Protein AF-A0A842VGU1-F1 (afdb_monomer)

Secondary structure (DSSP, 8-state):
-HHHHHHHHHHHHHHGGG---HHHHHHHHHHHHHHHHHHHHHHHHHHHTTTS---HHHHHHHHHHHHHHHHHHHHHHHHHHHHHHHHHHHHHHHHHHHHHHHHSHHHHHHHHGGGHHHHHHHHHHHHHHHHHHHHHHHHS-TTGGGSHHHHHHHHHHHHHHHHHHHHHHHHHHHHHHHHHHHHHHIIIIIIHHHHHHHHHHHHHHHH-GGGTTTTT-HHHHHHHHHHHHHHHHHHHHHHHHHHH-

Structure (mmCIF, N/CA/C/O backbone):
data_AF-A0A842VGU1-F1
#
_entry.id   AF-A0A842VGU1-F1
#
loop_
_atom_site.group_PDB
_atom_site.id
_atom_site.type_symbol
_atom_site.label_atom_id
_atom_site.label_alt_id
_atom_site.label_comp_id
_atom_site.label_asym_id
_atom_site.label_entity_id
_atom_site.label_seq_id
_atom_site.pdbx_PDB_ins_code
_atom_site.Cartn_x
_atom_site.Cartn_y
_atom_site.Cartn_z
_atom_site.occupancy
_atom_site.B_iso_or_equiv
_atom_site.auth_seq_id
_atom_site.auth_comp_id
_atom_site.auth_asym_id
_atom_site.auth_atom_id
_atom_site.pdbx_PDB_model_num
ATOM 1 N N . MET A 1 1 ? 6.002 -10.879 1.753 1.00 54.97 1 MET A N 1
ATOM 2 C CA . MET A 1 1 ? 6.332 -11.477 0.436 1.00 54.97 1 MET A CA 1
ATOM 3 C C . MET A 1 1 ? 6.702 -10.444 -0.631 1.00 54.97 1 MET A C 1
ATOM 5 O O . MET A 1 1 ? 7.679 -10.679 -1.325 1.00 54.97 1 MET A O 1
ATOM 9 N N . SER A 1 2 ? 6.020 -9.296 -0.743 1.00 66.94 2 SER A N 1
ATOM 10 C CA . SER A 1 2 ? 6.266 -8.276 -1.790 1.00 66.94 2 SER A CA 1
ATOM 11 C C . SER A 1 2 ? 7.721 -7.782 -1.885 1.00 66.94 2 SER A C 1
ATOM 13 O O . SER A 1 2 ? 8.245 -7.611 -2.980 1.00 66.94 2 SER A O 1
ATOM 15 N N . TRP A 1 3 ? 8.402 -7.639 -0.742 1.00 69.31 3 TRP A N 1
ATOM 16 C CA . TRP A 1 3 ? 9.814 -7.243 -0.667 1.00 69.31 3 TRP A CA 1
ATOM 17 C C . TRP A 1 3 ? 10.761 -8.194 -1.404 1.00 69.31 3 TRP A C 1
ATOM 19 O O . TRP A 1 3 ? 11.710 -7.740 -2.034 1.00 69.31 3 TRP A O 1
ATOM 29 N N . ALA A 1 4 ? 10.487 -9.501 -1.378 1.00 76.50 4 ALA A N 1
ATOM 30 C CA . ALA A 1 4 ? 11.344 -10.487 -2.029 1.00 76.50 4 ALA A CA 1
ATOM 31 C C . ALA A 1 4 ? 11.356 -10.310 -3.556 1.00 76.50 4 ALA A C 1
ATOM 33 O O . ALA A 1 4 ? 12.408 -10.434 -4.172 1.00 76.50 4 ALA A O 1
ATOM 34 N N . LEU A 1 5 ? 10.213 -9.950 -4.157 1.00 80.25 5 LEU A N 1
ATOM 35 C CA . LEU A 1 5 ? 10.109 -9.701 -5.598 1.00 80.25 5 LEU A CA 1
ATOM 36 C C . LEU A 1 5 ? 10.886 -8.450 -6.019 1.00 80.25 5 LEU A C 1
ATOM 38 O O . LEU A 1 5 ? 11.570 -8.468 -7.038 1.00 80.25 5 LEU A O 1
ATOM 42 N N . TRP A 1 6 ? 10.828 -7.383 -5.220 1.00 74.12 6 TRP A N 1
ATOM 43 C CA . TRP A 1 6 ? 11.614 -6.173 -5.467 1.00 74.12 6 TRP A CA 1
ATOM 44 C C . TRP A 1 6 ? 13.111 -6.394 -5.294 1.00 74.12 6 TRP A C 1
ATOM 46 O O . TRP A 1 6 ? 13.887 -5.943 -6.134 1.00 74.12 6 TRP A O 1
ATOM 56 N N . ILE A 1 7 ? 13.523 -7.118 -4.252 1.00 76.19 7 ILE A N 1
ATOM 57 C CA . ILE A 1 7 ? 14.929 -7.481 -4.052 1.00 76.19 7 ILE A CA 1
ATOM 58 C C . ILE A 1 7 ? 15.413 -8.303 -5.249 1.00 76.19 7 ILE A C 1
ATOM 60 O O . ILE A 1 7 ? 16.426 -7.963 -5.851 1.00 76.19 7 ILE A O 1
ATOM 64 N N . LEU A 1 8 ? 14.652 -9.319 -5.661 1.00 77.12 8 LEU A N 1
ATOM 65 C CA . LEU A 1 8 ? 15.005 -10.165 -6.799 1.00 77.12 8 LEU A CA 1
ATOM 66 C C . LEU A 1 8 ? 15.114 -9.356 -8.102 1.00 77.12 8 LEU A C 1
ATOM 68 O O . LEU A 1 8 ? 16.107 -9.478 -8.816 1.00 77.12 8 LEU A O 1
ATOM 72 N N . ALA A 1 9 ? 14.158 -8.462 -8.369 1.00 80.25 9 ALA A N 1
ATOM 73 C CA . ALA A 1 9 ? 14.220 -7.550 -9.509 1.00 80.25 9 ALA A CA 1
ATOM 74 C C . ALA A 1 9 ? 15.432 -6.605 -9.469 1.00 80.25 9 ALA A C 1
ATOM 76 O O . ALA A 1 9 ? 16.017 -6.317 -10.510 1.00 80.25 9 ALA A O 1
ATOM 77 N N . SER A 1 10 ? 15.823 -6.139 -8.282 1.00 73.06 10 SER A N 1
ATOM 78 C CA . SER A 1 10 ? 16.933 -5.192 -8.102 1.00 73.06 10 SER A CA 1
ATOM 79 C C . SER A 1 10 ? 18.303 -5.862 -8.195 1.00 73.06 10 SER A C 1
ATOM 81 O O . SER A 1 10 ? 19.285 -5.214 -8.548 1.00 73.06 10 SER A O 1
ATOM 83 N N . LEU A 1 11 ? 18.379 -7.163 -7.909 1.00 78.00 11 LEU A N 1
ATOM 84 C CA . LEU A 1 11 ? 19.603 -7.948 -8.049 1.00 78.00 11 LEU A CA 1
ATOM 85 C C . LEU A 1 11 ? 19.883 -8.326 -9.509 1.00 78.00 11 LEU A C 1
ATOM 87 O O . LEU A 1 11 ? 21.042 -8.435 -9.898 1.00 78.00 11 LEU A O 1
ATOM 91 N N . ILE A 1 12 ? 18.848 -8.483 -10.339 1.00 80.06 12 ILE A N 1
ATOM 92 C CA . ILE A 1 12 ? 18.982 -8.866 -11.754 1.00 80.06 12 ILE A CA 1
ATOM 93 C C . ILE A 1 12 ? 19.964 -7.971 -12.541 1.00 80.06 12 ILE A C 1
ATOM 95 O O . ILE A 1 12 ? 20.829 -8.521 -13.228 1.00 80.06 12 ILE A O 1
ATOM 99 N N . PRO A 1 13 ? 19.912 -6.627 -12.448 1.00 71.94 13 PRO A N 1
ATOM 100 C CA . PRO A 1 13 ? 20.896 -5.752 -13.081 1.00 71.94 13 PRO A CA 1
ATOM 101 C C . PRO A 1 13 ? 22.355 -6.047 -12.706 1.00 71.94 13 PRO A C 1
ATOM 103 O O . PRO A 1 13 ? 23.223 -5.871 -13.556 1.00 71.94 13 PRO A O 1
ATOM 106 N N . LEU A 1 14 ? 22.633 -6.532 -11.488 1.00 75.25 14 LEU A N 1
ATOM 107 C CA . LEU A 1 14 ? 23.993 -6.859 -11.032 1.00 75.25 14 LEU A CA 1
ATOM 108 C C . LEU A 1 14 ? 24.566 -8.089 -11.742 1.00 75.25 14 LEU A C 1
ATOM 110 O O . LEU A 1 14 ? 25.775 -8.182 -11.936 1.00 75.25 14 LEU A O 1
ATOM 114 N N . PHE A 1 15 ? 23.702 -9.016 -12.159 1.00 76.69 15 PHE A N 1
ATOM 115 C CA . PHE A 1 15 ? 24.099 -10.231 -12.869 1.00 76.69 15 PHE A CA 1
ATOM 116 C C . PHE A 1 15 ? 24.179 -10.042 -14.389 1.00 76.69 15 PHE A C 1
ATOM 118 O O . PHE A 1 15 ? 24.803 -10.859 -15.063 1.00 76.69 15 PHE A O 1
ATOM 125 N N . LYS A 1 16 ? 23.601 -8.964 -14.948 1.00 74.62 16 LYS A N 1
ATOM 126 C CA . LYS A 1 16 ? 23.625 -8.701 -16.400 1.00 74.62 16 LYS A CA 1
ATOM 127 C C . LYS A 1 16 ? 25.039 -8.715 -17.006 1.00 74.62 16 LYS A C 1
ATOM 129 O O . LYS A 1 16 ? 25.210 -9.374 -18.023 1.00 74.62 16 LYS A O 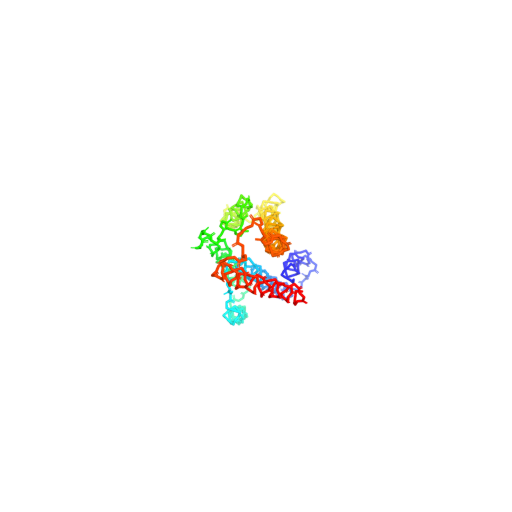1
ATOM 134 N N . PRO A 1 17 ? 26.069 -8.081 -16.415 1.00 77.19 17 PRO A N 1
ATOM 135 C CA . PRO A 1 17 ? 27.413 -8.083 -17.001 1.00 77.19 17 PRO A CA 1
ATOM 136 C C . PRO A 1 17 ? 28.075 -9.469 -17.061 1.00 77.19 17 PRO A C 1
ATOM 138 O O . PRO A 1 17 ? 29.037 -9.651 -17.799 1.00 77.19 17 PRO A O 1
ATOM 141 N N . MET A 1 18 ? 27.585 -10.439 -16.282 1.00 81.69 18 MET A N 1
ATOM 142 C CA . MET A 1 18 ? 28.150 -11.791 -16.194 1.00 81.69 18 MET A CA 1
ATOM 143 C C . MET A 1 18 ? 27.565 -12.759 -17.232 1.00 81.69 18 MET A C 1
ATOM 145 O O . MET A 1 18 ? 28.027 -13.892 -17.346 1.00 81.69 18 MET A O 1
ATOM 149 N N . ILE A 1 19 ? 26.540 -12.340 -17.979 1.00 85.12 19 ILE A N 1
ATOM 150 C CA . ILE A 1 19 ? 25.820 -13.187 -18.929 1.00 85.12 19 ILE A CA 1
ATOM 151 C C . ILE A 1 19 ? 26.194 -12.767 -20.348 1.00 85.12 19 ILE A C 1
ATOM 153 O O . ILE A 1 19 ? 25.904 -11.655 -20.777 1.00 85.12 19 ILE A O 1
ATOM 157 N N . SER A 1 20 ? 26.811 -13.682 -21.094 1.00 80.81 20 SER A N 1
ATOM 158 C CA . SER A 1 20 ? 27.254 -13.451 -22.474 1.00 80.81 20 SER A CA 1
ATOM 159 C C . SER A 1 20 ? 26.172 -13.722 -23.524 1.00 80.81 20 SER A C 1
ATOM 161 O O . SER A 1 20 ? 26.222 -13.169 -24.620 1.00 80.81 20 SER A O 1
ATOM 163 N N . PHE A 1 21 ? 25.182 -14.563 -23.210 1.00 87.62 21 PHE A N 1
ATOM 164 C CA . PHE A 1 21 ? 24.105 -14.904 -24.138 1.00 87.62 21 PHE A CA 1
ATOM 165 C C . PHE A 1 21 ? 22.978 -13.869 -24.103 1.00 87.62 21 PHE A C 1
ATOM 167 O O . PHE A 1 21 ? 22.284 -13.720 -23.094 1.00 87.62 21 PHE A O 1
ATOM 174 N N . GLN A 1 22 ? 22.741 -13.229 -25.250 1.00 84.06 22 GLN A N 1
ATOM 175 C CA . GLN A 1 22 ? 21.692 -12.222 -25.437 1.00 84.06 22 GLN A CA 1
ATOM 176 C C . GLN A 1 22 ? 20.298 -12.733 -25.036 1.00 84.06 22 GLN A C 1
ATOM 178 O O . GLN A 1 22 ? 19.563 -12.048 -24.332 1.00 84.06 22 GLN A O 1
ATOM 183 N N . PHE A 1 23 ? 19.957 -13.969 -25.407 1.00 84.81 23 PHE A N 1
ATOM 184 C CA . PHE A 1 23 ? 18.670 -14.576 -25.055 1.00 84.81 23 PHE A CA 1
ATOM 185 C C . PHE A 1 23 ? 18.463 -14.680 -23.533 1.00 84.81 23 PHE A C 1
ATOM 187 O O . PHE A 1 23 ? 17.400 -14.348 -23.010 1.00 84.81 23 PHE A O 1
ATOM 194 N N . SER A 1 24 ? 19.506 -15.072 -22.798 1.00 86.12 24 SER A N 1
ATOM 195 C CA . SER A 1 24 ? 19.466 -15.153 -21.336 1.00 86.12 24 SER A CA 1
ATOM 196 C C . SER A 1 24 ? 19.322 -13.770 -20.692 1.00 86.12 24 SER A C 1
ATOM 198 O O . SER A 1 24 ? 18.590 -13.628 -19.713 1.00 86.12 24 SER A O 1
ATOM 200 N N . LEU A 1 25 ? 19.961 -12.736 -21.253 1.00 85.56 25 LEU A N 1
ATOM 201 C CA . LEU A 1 25 ? 19.789 -11.345 -20.808 1.00 85.56 25 LEU A CA 1
ATOM 202 C C . LEU A 1 25 ? 18.356 -10.844 -20.999 1.00 85.56 25 LEU A C 1
ATOM 204 O O . LEU A 1 25 ? 17.832 -10.121 -20.142 1.00 85.56 25 LEU A O 1
ATOM 208 N N . GLU A 1 26 ? 17.720 -11.223 -22.104 1.00 86.69 26 GLU A N 1
ATOM 209 C CA . GLU A 1 26 ? 16.342 -10.851 -22.408 1.00 86.69 26 GLU A CA 1
ATOM 210 C C . GLU A 1 26 ? 15.351 -11.533 -21.468 1.00 86.69 26 GLU A C 1
ATOM 212 O O . GLU A 1 26 ? 14.515 -10.841 -20.886 1.00 86.69 26 GLU A O 1
ATOM 217 N N . ILE A 1 27 ? 15.499 -12.838 -21.219 1.00 88.56 27 ILE A N 1
ATOM 218 C CA . ILE A 1 27 ? 14.687 -13.567 -20.228 1.00 88.56 27 ILE A CA 1
ATOM 219 C C . ILE A 1 27 ? 14.863 -12.972 -18.830 1.00 88.56 27 ILE A C 1
ATOM 221 O O . ILE A 1 27 ? 13.885 -12.768 -18.106 1.00 88.56 27 ILE A O 1
ATOM 225 N N . LEU A 1 28 ? 16.101 -12.673 -18.434 1.00 88.19 28 LEU A N 1
ATOM 226 C CA . LEU A 1 28 ? 16.374 -12.111 -17.117 1.00 88.19 28 LEU A CA 1
ATOM 227 C C . LEU A 1 28 ? 15.737 -10.720 -16.972 1.00 88.19 28 LEU A C 1
ATOM 229 O O . LEU A 1 28 ? 15.094 -10.425 -15.966 1.00 88.19 28 LEU A O 1
ATOM 233 N N . SER A 1 29 ? 15.843 -9.881 -18.005 1.00 86.00 29 SER A N 1
ATOM 234 C CA . SER A 1 29 ? 15.219 -8.552 -18.033 1.00 86.00 29 SER A CA 1
ATOM 235 C C . SER A 1 29 ? 13.690 -8.624 -18.055 1.00 86.00 29 SER A C 1
ATOM 237 O O . SER A 1 29 ? 13.028 -7.847 -17.369 1.00 86.00 29 SER A O 1
ATOM 239 N N . PHE A 1 30 ? 13.124 -9.577 -18.796 1.00 91.00 30 PHE A N 1
ATOM 240 C CA . PHE A 1 30 ? 11.692 -9.865 -18.806 1.00 91.00 30 PHE A CA 1
ATOM 241 C C . PHE A 1 30 ? 11.197 -10.263 -17.408 1.00 91.00 30 PHE A C 1
ATOM 243 O O . PHE A 1 30 ? 10.213 -9.714 -16.911 1.00 91.00 30 PHE A O 1
ATOM 250 N N . THR A 1 31 ? 11.931 -11.150 -16.734 1.00 90.12 31 THR A N 1
ATOM 251 C CA . THR A 1 31 ? 11.611 -11.602 -15.375 1.00 90.12 31 THR A CA 1
ATOM 252 C C . THR A 1 31 ? 11.680 -10.446 -14.377 1.00 90.12 31 THR A C 1
ATOM 254 O O . THR A 1 31 ? 10.767 -10.285 -13.568 1.00 90.12 31 THR A O 1
ATOM 257 N N . ALA A 1 32 ? 12.699 -9.583 -14.469 1.00 87.62 32 ALA A N 1
ATOM 258 C CA . ALA A 1 32 ? 12.785 -8.380 -13.639 1.00 87.62 32 ALA A CA 1
ATOM 259 C C . ALA A 1 32 ? 11.566 -7.468 -13.817 1.00 87.62 32 ALA A C 1
ATOM 261 O O . ALA A 1 32 ? 10.974 -7.045 -12.825 1.00 87.62 32 ALA A O 1
ATOM 262 N N . ASN A 1 33 ? 11.157 -7.207 -15.061 1.00 88.06 33 ASN A N 1
ATOM 263 C CA . ASN A 1 33 ? 9.994 -6.371 -15.360 1.00 88.06 33 ASN A CA 1
ATOM 264 C C . ASN A 1 33 ? 8.702 -6.930 -14.740 1.00 88.06 33 ASN A C 1
ATOM 266 O O . ASN A 1 33 ? 7.923 -6.167 -14.164 1.00 88.06 33 ASN A O 1
ATOM 270 N N . LEU A 1 34 ? 8.494 -8.252 -14.792 1.00 91.25 34 LEU A N 1
ATOM 271 C CA . LEU A 1 34 ? 7.369 -8.902 -14.113 1.00 91.25 34 LEU A CA 1
ATOM 272 C C . LEU A 1 34 ? 7.458 -8.743 -12.591 1.00 91.25 34 LEU A C 1
ATOM 274 O O . LEU A 1 34 ? 6.484 -8.339 -11.953 1.00 91.25 34 LEU A O 1
ATOM 278 N N . CYS A 1 35 ? 8.620 -9.026 -12.000 1.00 90.31 35 CYS A N 1
ATOM 279 C CA . CYS A 1 35 ? 8.824 -8.934 -10.555 1.00 90.31 35 CYS A CA 1
ATOM 280 C C . CYS A 1 35 ? 8.594 -7.515 -10.012 1.00 90.31 35 CYS A C 1
ATOM 282 O O . CYS A 1 35 ? 8.016 -7.372 -8.933 1.00 90.31 35 CYS A O 1
ATOM 284 N N . ILE A 1 36 ? 8.986 -6.473 -10.754 1.00 86.25 36 ILE A N 1
ATOM 285 C CA . ILE A 1 36 ? 8.738 -5.071 -10.379 1.00 86.25 36 ILE A CA 1
ATOM 286 C C . ILE A 1 36 ? 7.238 -4.813 -10.263 1.00 86.25 36 ILE A C 1
ATOM 288 O O . ILE A 1 36 ? 6.776 -4.359 -9.212 1.00 86.25 36 ILE A O 1
ATOM 292 N N . VAL A 1 37 ? 6.475 -5.140 -11.311 1.00 90.12 37 VAL A N 1
ATOM 293 C CA . VAL A 1 37 ? 5.033 -4.869 -11.346 1.00 90.12 37 VAL A CA 1
ATOM 294 C C . VAL A 1 37 ? 4.306 -5.687 -10.286 1.00 90.12 37 VAL A C 1
ATOM 296 O O . VAL A 1 37 ? 3.529 -5.117 -9.526 1.00 90.12 37 VAL A O 1
ATOM 299 N N . TYR A 1 38 ? 4.599 -6.982 -10.144 1.00 91.56 38 TYR A N 1
ATOM 300 C CA . TYR A 1 38 ? 3.990 -7.795 -9.084 1.00 91.56 38 TYR A CA 1
ATOM 301 C C . TYR A 1 38 ? 4.358 -7.327 -7.678 1.00 91.56 38 TYR A C 1
ATOM 303 O O . TYR A 1 38 ? 3.520 -7.385 -6.772 1.00 91.56 38 TYR A O 1
ATOM 311 N N . GLY A 1 39 ? 5.582 -6.830 -7.491 1.00 88.50 39 GLY A N 1
ATOM 312 C CA . GLY A 1 39 ? 6.001 -6.186 -6.253 1.00 88.50 39 GLY A CA 1
ATOM 313 C C . GLY A 1 39 ? 5.147 -4.956 -5.946 1.00 88.50 39 GLY A C 1
ATOM 314 O O . GLY A 1 39 ? 4.567 -4.887 -4.863 1.00 88.50 39 GLY A O 1
ATOM 315 N N . ILE A 1 40 ? 4.982 -4.046 -6.917 1.00 87.31 40 ILE A N 1
ATOM 316 C CA . ILE A 1 40 ? 4.138 -2.843 -6.789 1.00 87.31 40 ILE A CA 1
ATOM 317 C C . ILE A 1 40 ? 2.675 -3.225 -6.561 1.00 87.31 40 ILE A C 1
ATOM 319 O O . ILE A 1 40 ? 2.036 -2.656 -5.686 1.00 87.31 40 ILE A O 1
ATOM 323 N N . MET A 1 41 ? 2.133 -4.196 -7.298 1.00 90.75 41 MET A N 1
ATOM 324 C CA . MET A 1 41 ? 0.753 -4.660 -7.130 1.00 90.75 41 MET A CA 1
ATOM 325 C C . MET A 1 41 ? 0.508 -5.186 -5.716 1.00 90.75 41 MET A C 1
ATOM 327 O O . MET A 1 41 ? -0.450 -4.783 -5.060 1.00 90.75 41 MET A O 1
ATOM 331 N N . SER A 1 42 ? 1.380 -6.072 -5.232 1.00 88.50 42 SER A N 1
ATOM 332 C CA . SER A 1 42 ? 1.268 -6.654 -3.889 1.00 88.50 42 SER A CA 1
ATOM 333 C C . SER A 1 42 ? 1.428 -5.587 -2.808 1.00 88.50 42 SER A C 1
ATOM 335 O O . SER A 1 42 ? 0.786 -5.640 -1.762 1.00 88.50 42 SER A O 1
ATOM 337 N N . PHE A 1 43 ? 2.290 -4.605 -3.063 1.00 86.38 43 PHE A N 1
ATOM 338 C CA . PHE A 1 43 ? 2.496 -3.463 -2.190 1.00 86.38 43 PHE A CA 1
ATOM 339 C C . PHE A 1 43 ? 1.269 -2.540 -2.133 1.00 86.38 43 PHE A C 1
ATOM 341 O O . PHE A 1 43 ? 0.779 -2.227 -1.048 1.00 86.38 43 PHE A O 1
ATOM 348 N N . ALA A 1 44 ? 0.728 -2.172 -3.294 1.00 88.31 44 ALA A N 1
ATOM 349 C CA . ALA A 1 44 ? -0.469 -1.355 -3.423 1.00 88.31 44 ALA A CA 1
ATOM 350 C C . ALA A 1 44 ? -1.669 -2.028 -2.755 1.00 88.31 44 ALA A C 1
ATOM 352 O O . ALA A 1 44 ? -2.395 -1.369 -2.017 1.00 88.31 44 ALA A O 1
ATOM 353 N N . LEU A 1 45 ? -1.833 -3.344 -2.931 1.00 90.00 45 LEU A N 1
ATOM 354 C CA . LEU A 1 45 ? -2.857 -4.116 -2.228 1.00 90.00 45 LEU A CA 1
ATOM 355 C C . LEU A 1 45 ? -2.712 -3.985 -0.707 1.00 90.00 45 LEU A C 1
ATOM 357 O O . LEU A 1 45 ? -3.704 -3.744 -0.027 1.00 90.00 45 LEU A O 1
ATOM 361 N N . GLY A 1 46 ? -1.487 -4.102 -0.186 1.00 86.19 46 GLY A N 1
ATOM 362 C CA . GLY A 1 46 ? -1.202 -3.953 1.241 1.00 86.19 46 GLY A CA 1
ATOM 363 C C . GLY A 1 46 ? -1.579 -2.574 1.782 1.00 86.19 46 GLY A C 1
ATOM 364 O O . GLY A 1 46 ? -2.235 -2.486 2.815 1.00 86.19 46 GLY A O 1
ATOM 365 N N . ILE A 1 47 ? -1.231 -1.495 1.075 1.00 86.50 47 ILE A N 1
ATOM 366 C CA . ILE A 1 47 ? -1.630 -0.138 1.477 1.00 86.50 47 ILE A CA 1
ATOM 367 C C . ILE A 1 47 ? -3.146 0.026 1.387 1.00 86.50 47 ILE A C 1
ATOM 369 O O . ILE A 1 47 ? -3.764 0.416 2.374 1.00 86.50 47 ILE A O 1
ATOM 373 N N . ILE A 1 48 ? -3.751 -0.294 0.241 1.00 88.62 48 ILE A N 1
ATOM 374 C CA . ILE A 1 48 ? -5.185 -0.096 -0.017 1.00 88.62 48 ILE A CA 1
ATOM 375 C C . ILE A 1 48 ? -6.042 -0.877 0.982 1.00 88.62 48 ILE A C 1
ATOM 377 O O . ILE A 1 48 ? -7.050 -0.344 1.442 1.00 88.62 48 ILE A O 1
ATOM 381 N N . ALA A 1 49 ? -5.620 -2.081 1.380 1.00 88.69 49 ALA A N 1
ATOM 382 C CA . ALA A 1 49 ? -6.327 -2.903 2.361 1.00 88.69 49 ALA A CA 1
ATOM 383 C C . ALA A 1 49 ? -6.503 -2.225 3.730 1.00 88.69 49 ALA A C 1
ATOM 385 O O . ALA A 1 49 ? -7.419 -2.578 4.468 1.00 88.69 49 ALA A O 1
ATOM 386 N N . ASN A 1 50 ? -5.668 -1.234 4.062 1.00 84.19 50 ASN A N 1
ATOM 387 C CA . ASN A 1 50 ? -5.824 -0.441 5.283 1.00 84.19 50 ASN A CA 1
ATOM 388 C C . ASN A 1 50 ? -6.909 0.642 5.172 1.00 84.19 50 ASN A C 1
ATOM 390 O O . ASN A 1 50 ? -7.236 1.262 6.178 1.00 84.19 50 ASN A O 1
ATOM 394 N N . PHE A 1 51 ? -7.452 0.906 3.983 1.00 84.44 51 PHE A N 1
ATOM 395 C CA . PHE A 1 51 ? -8.447 1.961 3.748 1.00 84.44 51 PHE A CA 1
ATOM 396 C C . PHE A 1 51 ? -9.771 1.410 3.228 1.00 84.44 51 PHE A C 1
ATOM 398 O O . PHE A 1 51 ? -10.829 1.888 3.623 1.00 84.44 51 PHE A O 1
ATOM 405 N N . ILE A 1 52 ? -9.724 0.408 2.350 1.00 86.31 52 ILE A N 1
ATOM 406 C CA . ILE A 1 52 ? -10.896 -0.190 1.709 1.00 86.31 52 ILE A CA 1
ATOM 407 C C . ILE A 1 52 ? -10.691 -1.699 1.666 1.00 86.31 52 ILE A C 1
ATOM 409 O O . ILE A 1 52 ? -9.589 -2.154 1.374 1.00 86.31 52 ILE A O 1
ATOM 413 N N . SER A 1 53 ? -11.746 -2.482 1.902 1.00 86.19 53 SER A N 1
ATOM 414 C CA . SER A 1 53 ? -11.722 -3.936 1.717 1.00 86.19 53 SER A CA 1
ATOM 415 C C . SER A 1 53 ? -11.539 -4.269 0.229 1.00 86.19 53 SER A C 1
ATOM 417 O O . SER A 1 53 ? -12.480 -4.106 -0.553 1.00 86.19 53 SER A O 1
ATOM 419 N N . PRO A 1 54 ? -10.347 -4.714 -0.208 1.00 84.88 54 PRO A N 1
ATOM 420 C CA . PRO A 1 54 ? -10.097 -4.925 -1.620 1.00 84.88 54 PRO A CA 1
ATOM 421 C C . PRO A 1 54 ? -10.788 -6.212 -2.073 1.00 84.88 54 PRO A C 1
ATOM 423 O O . PRO A 1 54 ? -10.745 -7.240 -1.395 1.00 84.88 54 PRO A O 1
ATOM 426 N N . ASN A 1 55 ? -11.397 -6.188 -3.258 1.00 89.56 55 ASN A N 1
ATOM 427 C CA . ASN A 1 55 ? -11.940 -7.401 -3.854 1.00 89.56 55 ASN A CA 1
ATOM 428 C C . ASN A 1 55 ? -10.788 -8.266 -4.393 1.00 89.56 55 ASN A C 1
ATOM 430 O O . ASN A 1 55 ? -10.287 -8.046 -5.498 1.00 89.56 55 ASN A O 1
ATOM 434 N N . LEU A 1 56 ? -10.383 -9.268 -3.608 1.00 88.56 56 LEU A N 1
ATOM 435 C CA . LEU A 1 56 ? -9.261 -10.152 -3.934 1.00 88.56 56 LEU A CA 1
ATOM 436 C C . LEU A 1 56 ? -9.437 -10.854 -5.291 1.00 88.56 56 LEU A C 1
ATOM 438 O O . LEU A 1 56 ? -8.457 -11.059 -6.004 1.00 88.56 56 LEU A O 1
ATOM 442 N N . ARG A 1 57 ? -10.678 -11.172 -5.689 1.00 92.19 57 ARG A N 1
ATOM 443 C CA . ARG A 1 57 ? -10.960 -11.815 -6.984 1.00 92.19 57 ARG A CA 1
ATOM 444 C C . ARG A 1 57 ? -10.606 -10.898 -8.153 1.00 92.19 57 ARG A C 1
ATOM 446 O O . ARG A 1 57 ? -9.994 -11.358 -9.111 1.00 92.19 57 ARG A O 1
ATOM 453 N N . LEU A 1 58 ? -10.939 -9.607 -8.055 1.00 89.50 58 LEU A N 1
ATOM 454 C CA . LEU A 1 58 ? -10.566 -8.617 -9.072 1.00 89.50 58 LEU A CA 1
ATOM 455 C C . LEU A 1 58 ? -9.049 -8.436 -9.140 1.00 89.50 58 LEU A C 1
ATOM 457 O O . LEU A 1 58 ? -8.491 -8.370 -10.232 1.00 89.50 58 LEU A O 1
ATOM 461 N N . PHE A 1 59 ? -8.377 -8.415 -7.988 1.00 90.06 59 PHE A N 1
ATOM 462 C CA . PHE A 1 59 ? -6.923 -8.291 -7.935 1.00 90.06 59 PHE A CA 1
ATOM 463 C C . PHE A 1 59 ? -6.212 -9.487 -8.584 1.00 90.06 59 PHE A C 1
ATOM 465 O O . PHE A 1 59 ? -5.319 -9.298 -9.408 1.00 90.06 59 PHE A O 1
ATOM 472 N N . ILE A 1 60 ? -6.636 -10.715 -8.267 1.00 92.19 60 ILE A N 1
ATOM 473 C CA . ILE A 1 60 ? -6.100 -11.938 -8.884 1.00 92.19 60 ILE A CA 1
ATOM 474 C C . ILE A 1 60 ? -6.391 -11.951 -10.390 1.00 92.19 60 ILE A C 1
ATOM 476 O O . ILE A 1 60 ? -5.499 -12.247 -11.182 1.00 92.19 60 ILE A O 1
ATOM 480 N N . GLY A 1 61 ? -7.608 -11.580 -10.799 1.00 94.31 61 GLY A N 1
ATOM 481 C CA . GLY A 1 61 ? -7.971 -11.474 -12.214 1.00 94.31 61 GLY A CA 1
ATOM 482 C C . GLY A 1 61 ? -7.074 -10.492 -12.971 1.00 94.31 61 GLY A C 1
ATOM 483 O O . GLY A 1 61 ? -6.544 -10.830 -14.027 1.00 94.31 61 GLY A O 1
ATOM 484 N N . PHE A 1 62 ? -6.827 -9.312 -12.397 1.00 93.56 62 PHE A N 1
ATOM 485 C CA . PHE A 1 62 ? -5.914 -8.320 -12.965 1.00 93.56 62 PHE A CA 1
ATOM 486 C C . PHE A 1 62 ? -4.463 -8.830 -13.018 1.00 93.56 62 PHE A C 1
ATOM 488 O O . PHE A 1 62 ? -3.798 -8.666 -14.037 1.00 93.56 62 PHE A O 1
ATOM 495 N N . ALA A 1 63 ? -3.987 -9.516 -11.974 1.00 93.62 63 ALA A N 1
ATOM 496 C CA . ALA A 1 63 ? -2.653 -10.121 -11.927 1.00 93.62 63 ALA A CA 1
ATOM 497 C C . ALA A 1 63 ? -2.433 -11.169 -13.032 1.00 93.62 63 ALA A C 1
ATOM 499 O O . ALA A 1 63 ? -1.370 -11.190 -13.659 1.00 93.62 63 ALA A O 1
ATOM 500 N N . ILE A 1 64 ? -3.432 -12.017 -13.286 1.00 95.69 64 ILE A N 1
ATOM 501 C CA . ILE A 1 64 ? -3.397 -13.033 -14.347 1.00 95.69 64 ILE A CA 1
ATOM 502 C C . ILE A 1 64 ? -3.478 -12.370 -15.726 1.00 95.69 64 ILE A C 1
ATOM 504 O O . ILE A 1 64 ? -2.681 -12.688 -16.608 1.00 95.69 64 ILE A O 1
ATOM 508 N N . ALA A 1 65 ? -4.394 -11.416 -15.915 1.00 96.00 65 ALA A N 1
ATOM 509 C CA . ALA A 1 65 ? -4.527 -10.683 -17.173 1.00 96.00 65 ALA A CA 1
ATOM 510 C C . ALA A 1 65 ? -3.233 -9.934 -17.530 1.00 96.00 65 ALA A C 1
ATOM 512 O O . ALA A 1 65 ? -2.787 -9.975 -18.679 1.00 96.00 65 ALA A O 1
ATOM 513 N N . PHE A 1 66 ? -2.590 -9.313 -16.538 1.00 95.81 66 PHE A N 1
ATOM 514 C CA . PHE A 1 66 ? -1.292 -8.669 -16.700 1.00 95.81 66 PHE A CA 1
ATOM 515 C C . PHE A 1 66 ? -0.208 -9.668 -17.126 1.00 95.81 66 PHE A C 1
ATOM 517 O O . PHE A 1 66 ? 0.535 -9.376 -18.064 1.00 95.81 66 PHE A O 1
ATOM 524 N N . PHE A 1 67 ? -0.144 -10.857 -16.509 1.00 95.88 67 PHE A N 1
ATOM 525 C CA . PHE A 1 67 ? 0.805 -11.907 -16.902 1.00 95.88 67 PHE A CA 1
ATOM 526 C C . PHE A 1 67 ? 0.653 -12.277 -18.377 1.00 95.88 67 PHE A C 1
ATOM 528 O O . PHE A 1 67 ? 1.607 -12.190 -19.148 1.00 95.88 67 PHE A O 1
ATOM 535 N N . ILE A 1 68 ? -0.569 -12.657 -18.766 1.00 96.81 68 ILE A N 1
ATOM 536 C CA . ILE A 1 68 ? -0.887 -13.141 -20.112 1.00 96.81 68 ILE A CA 1
ATOM 537 C C . ILE A 1 68 ? -0.564 -12.060 -21.140 1.00 96.81 68 ILE A C 1
ATOM 539 O O . ILE A 1 68 ? 0.094 -12.336 -22.143 1.00 96.81 68 ILE A O 1
ATOM 543 N N . THR A 1 69 ? -0.963 -10.817 -20.866 1.00 96.00 69 THR A N 1
ATOM 544 C CA . THR A 1 69 ? -0.680 -9.678 -21.746 1.00 96.00 69 THR A CA 1
ATOM 545 C C . THR A 1 69 ? 0.824 -9.459 -21.885 1.00 96.00 69 THR A C 1
ATOM 547 O O . THR A 1 69 ? 1.324 -9.316 -22.996 1.00 96.00 69 THR A O 1
ATOM 550 N N . THR A 1 70 ? 1.571 -9.502 -20.781 1.00 95.44 70 THR A N 1
ATOM 551 C CA . THR A 1 70 ? 3.020 -9.259 -20.785 1.00 95.44 70 THR A CA 1
ATOM 552 C C . THR A 1 70 ? 3.786 -10.353 -21.529 1.00 95.44 70 THR A C 1
ATOM 554 O O . THR A 1 70 ? 4.676 -10.042 -22.320 1.00 95.44 70 THR A O 1
ATOM 557 N N . VAL A 1 71 ? 3.416 -11.623 -21.340 1.00 95.69 71 VAL A N 1
ATOM 558 C CA . VAL A 1 71 ? 3.973 -12.755 -22.102 1.00 95.69 71 VAL A CA 1
ATOM 559 C C . VAL A 1 71 ? 3.645 -12.615 -23.590 1.00 95.69 71 VAL A C 1
ATOM 561 O O . VAL A 1 71 ? 4.524 -12.779 -24.430 1.00 95.69 71 VAL A O 1
ATOM 564 N N . THR A 1 72 ? 2.406 -12.252 -23.929 1.00 96.25 72 THR A N 1
ATOM 565 C CA . THR A 1 72 ? 1.981 -12.065 -25.326 1.00 96.25 72 THR A CA 1
ATOM 566 C C . THR A 1 72 ? 2.766 -10.938 -26.003 1.00 96.25 72 THR A C 1
ATOM 568 O O . THR A 1 72 ? 3.278 -11.118 -27.106 1.00 96.25 72 THR A O 1
ATOM 571 N N . LEU A 1 73 ? 2.930 -9.794 -25.329 1.00 95.31 73 LEU A N 1
ATOM 572 C CA . LEU A 1 73 ? 3.733 -8.672 -25.828 1.00 95.31 73 LEU A CA 1
ATOM 573 C C . LEU A 1 73 ? 5.205 -9.055 -26.002 1.00 95.31 73 LEU A C 1
ATOM 575 O O . LEU A 1 73 ? 5.819 -8.658 -26.989 1.00 95.31 73 LEU A O 1
ATOM 579 N N . PHE A 1 74 ? 5.763 -9.844 -25.080 1.00 94.62 74 PHE A N 1
ATOM 580 C CA . PHE A 1 74 ? 7.139 -10.325 -25.186 1.00 94.62 74 PHE A CA 1
ATOM 581 C C . PHE A 1 74 ? 7.345 -11.192 -26.429 1.00 94.62 74 PHE A C 1
ATOM 583 O O . PHE A 1 74 ? 8.282 -10.951 -27.185 1.00 94.62 74 PHE A O 1
ATOM 590 N N . LEU A 1 75 ? 6.450 -12.156 -26.663 1.00 93.31 75 LEU A N 1
ATOM 591 C CA . LEU A 1 75 ? 6.548 -13.085 -27.791 1.00 93.31 75 LEU A CA 1
ATOM 592 C C . LEU A 1 75 ? 6.341 -12.402 -29.150 1.00 93.31 75 LEU A C 1
ATOM 594 O O . LEU A 1 75 ? 6.976 -12.796 -30.123 1.00 93.31 75 LEU A O 1
ATOM 598 N N . LEU A 1 76 ? 5.459 -11.399 -29.228 1.00 95.06 76 LEU A N 1
ATOM 599 C CA . LEU A 1 76 ? 5.106 -10.745 -30.494 1.00 95.06 76 LEU A CA 1
ATOM 600 C C . LEU A 1 76 ? 5.987 -9.537 -30.833 1.00 95.06 76 LEU A C 1
ATOM 602 O O . LEU A 1 76 ? 6.260 -9.292 -32.004 1.00 95.06 76 LEU A O 1
ATOM 606 N N . LEU A 1 77 ? 6.380 -8.751 -29.826 1.00 93.50 77 LEU A N 1
ATOM 607 C CA . LEU A 1 77 ? 6.966 -7.416 -30.012 1.00 93.50 77 LEU A CA 1
ATOM 608 C C . LEU A 1 77 ? 8.323 -7.238 -29.310 1.00 93.50 77 LEU A C 1
ATOM 610 O O . LEU A 1 77 ? 8.975 -6.206 -29.482 1.00 93.50 77 LEU A O 1
ATOM 614 N N . GLY A 1 78 ? 8.759 -8.225 -28.526 1.00 89.25 78 GLY A N 1
ATOM 615 C CA . GLY A 1 78 ? 10.054 -8.227 -27.851 1.00 89.25 78 GLY A CA 1
ATOM 616 C C . GLY A 1 78 ? 10.130 -7.375 -26.576 1.00 89.25 78 GLY A C 1
ATOM 617 O O . GLY A 1 78 ? 9.169 -6.756 -26.111 1.00 89.25 78 GLY A O 1
ATOM 618 N N . LEU A 1 79 ? 11.327 -7.348 -25.978 1.00 86.69 79 LEU A N 1
ATOM 619 C CA . LEU A 1 79 ? 11.579 -6.782 -24.645 1.00 86.69 79 LEU A CA 1
ATOM 620 C C . LEU A 1 79 ? 11.360 -5.260 -24.550 1.00 86.69 79 LEU A C 1
ATOM 622 O O . LEU A 1 79 ? 10.984 -4.758 -23.487 1.00 86.69 79 LEU A O 1
ATOM 626 N N . GLY A 1 80 ? 11.598 -4.520 -25.637 1.00 84.62 80 GLY A N 1
ATOM 627 C CA . GLY A 1 80 ? 11.447 -3.062 -25.656 1.00 84.62 80 GLY A CA 1
ATOM 628 C C . GLY A 1 80 ? 10.013 -2.632 -25.344 1.00 84.62 80 GLY A C 1
ATOM 629 O O . GLY A 1 80 ? 9.789 -1.835 -24.433 1.00 84.62 80 GLY A O 1
ATOM 630 N N . VAL A 1 81 ? 9.035 -3.232 -26.031 1.00 87.81 81 VAL A N 1
ATOM 631 C CA . VAL A 1 81 ? 7.608 -2.945 -25.815 1.00 87.81 81 VAL A CA 1
ATOM 632 C C . VAL A 1 81 ? 7.155 -3.401 -24.431 1.00 87.81 81 VAL A C 1
ATOM 634 O O . VAL A 1 81 ? 6.451 -2.660 -23.746 1.00 87.81 81 VAL A O 1
ATOM 637 N N . VAL A 1 82 ? 7.618 -4.570 -23.974 1.00 91.38 82 VAL A N 1
ATOM 638 C CA . VAL A 1 82 ? 7.334 -5.065 -22.617 1.00 91.38 82 VAL A CA 1
ATOM 639 C C . VAL A 1 82 ? 7.801 -4.077 -21.554 1.00 91.38 82 VAL A C 1
ATOM 641 O O . VAL A 1 82 ? 7.040 -3.770 -20.645 1.00 91.38 82 VAL A O 1
ATOM 644 N N . SER A 1 83 ? 9.019 -3.549 -21.681 1.00 84.12 83 SER A N 1
ATOM 645 C CA . SER A 1 83 ? 9.590 -2.618 -20.699 1.00 84.12 83 SER A CA 1
ATOM 646 C C . SER A 1 83 ? 8.799 -1.308 -20.616 1.00 84.12 83 SER A C 1
ATOM 648 O O . SER A 1 83 ? 8.614 -0.759 -19.532 1.00 84.12 83 SER A O 1
ATOM 650 N N . ILE A 1 84 ? 8.288 -0.815 -21.748 1.00 85.31 84 ILE A N 1
ATOM 651 C CA . ILE A 1 84 ? 7.419 0.371 -21.780 1.00 85.31 84 ILE A CA 1
ATOM 652 C C . ILE A 1 84 ? 6.069 0.055 -21.125 1.00 85.31 84 ILE A C 1
ATOM 654 O O . ILE A 1 84 ? 5.598 0.813 -20.275 1.00 85.31 84 ILE A O 1
ATOM 658 N N . PHE A 1 85 ? 5.457 -1.078 -21.477 1.00 89.69 85 PHE A N 1
ATOM 659 C CA . PHE A 1 85 ? 4.177 -1.506 -20.914 1.00 89.69 85 PHE A CA 1
ATOM 660 C C . PHE A 1 85 ? 4.244 -1.702 -19.391 1.00 89.69 85 PHE A C 1
ATOM 662 O O . PHE A 1 85 ? 3.363 -1.230 -18.664 1.00 89.69 85 PHE A O 1
ATOM 669 N N . THR A 1 86 ? 5.301 -2.340 -18.881 1.00 90.25 86 THR A N 1
ATOM 670 C CA . THR A 1 86 ? 5.496 -2.533 -17.437 1.00 90.25 86 THR A CA 1
ATOM 671 C C . THR A 1 86 ? 5.772 -1.218 -16.715 1.00 90.25 86 THR A C 1
ATOM 673 O O . THR A 1 86 ? 5.256 -1.028 -15.613 1.00 90.25 86 THR A O 1
ATOM 676 N N . ALA A 1 87 ? 6.505 -0.281 -17.324 1.00 83.81 87 ALA A N 1
ATOM 677 C CA . ALA A 1 87 ? 6.727 1.051 -16.761 1.00 83.81 87 ALA A CA 1
ATOM 678 C C . ALA A 1 87 ? 5.418 1.852 -16.642 1.00 83.81 87 ALA A C 1
ATOM 680 O O . ALA A 1 87 ? 5.126 2.397 -15.575 1.00 83.81 87 ALA A O 1
ATOM 681 N N . ILE A 1 88 ? 4.590 1.866 -17.694 1.00 87.50 88 ILE A N 1
ATOM 682 C CA . ILE A 1 88 ? 3.276 2.533 -17.680 1.00 87.50 88 ILE A CA 1
ATOM 683 C C . ILE A 1 88 ? 2.362 1.890 -16.633 1.00 87.50 88 ILE A C 1
ATOM 685 O O . ILE A 1 88 ? 1.744 2.591 -15.832 1.00 87.50 88 ILE A O 1
ATOM 689 N N . THR A 1 89 ? 2.310 0.557 -16.590 1.00 91.38 89 THR A N 1
ATOM 690 C CA . THR A 1 89 ? 1.493 -0.164 -15.605 1.00 91.38 89 THR A CA 1
ATOM 691 C C . THR A 1 89 ? 1.950 0.139 -14.177 1.00 91.38 89 THR A C 1
ATOM 693 O O . THR A 1 89 ? 1.124 0.409 -13.308 1.00 91.38 89 THR A O 1
ATOM 696 N N . SER A 1 90 ? 3.264 0.169 -13.935 1.00 87.56 90 SER A N 1
ATOM 697 C CA . SER A 1 90 ? 3.851 0.536 -12.639 1.00 87.56 90 SER A CA 1
ATOM 698 C C . SER A 1 90 ? 3.456 1.949 -12.210 1.00 87.56 90 SER A C 1
ATOM 700 O O . SER A 1 90 ? 3.068 2.149 -11.060 1.00 87.56 90 SER A O 1
ATOM 702 N N . LEU A 1 91 ? 3.498 2.919 -13.131 1.00 85.69 91 LEU A N 1
ATOM 703 C CA . LEU A 1 91 ? 3.068 4.296 -12.876 1.00 85.69 91 LEU A CA 1
ATOM 704 C C . LEU A 1 91 ? 1.584 4.355 -12.490 1.00 85.69 91 LEU A C 1
ATOM 706 O O . LEU A 1 91 ? 1.242 4.978 -11.487 1.00 85.69 91 LEU A O 1
ATOM 710 N N . ILE A 1 92 ? 0.711 3.684 -13.248 1.00 89.50 92 ILE A N 1
ATOM 711 C CA . ILE A 1 92 ? -0.730 3.639 -12.954 1.00 89.50 92 ILE A CA 1
ATOM 712 C C . ILE A 1 92 ? -0.970 3.037 -11.566 1.00 89.50 92 ILE A C 1
ATOM 714 O O . ILE A 1 92 ? -1.718 3.600 -10.770 1.00 89.50 92 ILE A O 1
ATOM 718 N N . LEU A 1 93 ? -0.302 1.928 -11.242 1.00 90.69 93 LEU A N 1
ATOM 719 C CA . LEU A 1 93 ? -0.423 1.287 -9.934 1.00 90.69 93 LEU A CA 1
ATOM 720 C C . LEU A 1 93 ? 0.061 2.185 -8.793 1.00 90.69 93 LEU A C 1
ATOM 722 O O . LEU A 1 93 ? -0.581 2.219 -7.746 1.00 90.69 93 LEU A O 1
ATOM 726 N N . LEU A 1 94 ? 1.150 2.934 -8.983 1.00 87.50 94 LEU A N 1
ATOM 727 C CA . LEU A 1 94 ? 1.631 3.905 -7.997 1.00 87.50 94 LEU A CA 1
ATOM 728 C C . LEU A 1 94 ? 0.629 5.048 -7.799 1.00 87.50 94 LEU A C 1
ATOM 730 O O . LEU A 1 94 ? 0.327 5.397 -6.658 1.00 87.50 94 LEU A O 1
ATOM 734 N N . ILE A 1 95 ? 0.058 5.584 -8.881 1.00 88.44 95 ILE A N 1
ATOM 735 C CA . ILE A 1 95 ? -0.996 6.606 -8.802 1.00 88.44 95 ILE A CA 1
ATOM 736 C C . ILE A 1 95 ? -2.198 6.068 -8.026 1.00 88.44 95 ILE A C 1
ATOM 738 O O . ILE A 1 95 ? -2.694 6.751 -7.137 1.00 88.44 95 ILE A O 1
ATOM 742 N N . LEU A 1 96 ? -2.645 4.841 -8.301 1.00 89.38 96 LEU A N 1
ATOM 743 C CA . LEU A 1 96 ? -3.749 4.218 -7.565 1.00 89.38 96 LEU A CA 1
ATOM 744 C C . LEU A 1 96 ? -3.397 3.985 -6.091 1.00 89.38 96 LEU A C 1
ATOM 746 O O . LEU A 1 96 ? -4.220 4.248 -5.216 1.00 89.38 96 LEU A O 1
ATOM 750 N N . CYS A 1 97 ? -2.169 3.550 -5.806 1.00 89.50 97 CYS A N 1
ATOM 751 C CA . CYS A 1 97 ? -1.680 3.296 -4.454 1.00 89.50 97 CYS A CA 1
ATOM 752 C C . CYS A 1 97 ? -1.735 4.545 -3.561 1.00 89.50 97 CYS A C 1
ATOM 754 O O . CYS A 1 97 ? -2.057 4.429 -2.380 1.00 89.50 97 CYS A O 1
ATOM 756 N N . PHE A 1 98 ? -1.438 5.728 -4.106 1.00 89.12 98 PHE A N 1
ATOM 757 C CA . PHE A 1 98 ? -1.520 6.995 -3.368 1.00 89.12 98 PHE A CA 1
ATOM 758 C C . PHE A 1 98 ? -2.864 7.719 -3.557 1.00 89.12 98 PHE A C 1
ATOM 760 O O . PHE A 1 98 ? -3.285 8.477 -2.690 1.00 89.12 98 PHE A O 1
ATOM 767 N N . GLY A 1 99 ? -3.575 7.475 -4.654 1.00 89.19 99 GLY A N 1
ATOM 768 C CA . GLY A 1 99 ? -4.857 8.109 -4.957 1.00 89.19 99 GLY A CA 1
ATOM 769 C C . GLY A 1 99 ? -6.029 7.499 -4.192 1.00 89.19 99 GLY A C 1
ATOM 770 O O . GLY A 1 99 ? -6.855 8.232 -3.654 1.00 89.19 99 GLY A O 1
ATOM 771 N N . ILE A 1 100 ? -6.095 6.167 -4.086 1.00 89.00 100 ILE A N 1
ATOM 772 C CA . ILE A 1 100 ? -7.206 5.474 -3.413 1.00 89.00 100 ILE A CA 1
ATOM 773 C C . ILE A 1 100 ? -7.302 5.846 -1.928 1.00 89.00 100 ILE A C 1
ATOM 775 O O . ILE A 1 100 ? -8.403 6.197 -1.504 1.00 89.00 100 ILE A O 1
ATOM 779 N N . PRO A 1 101 ? -6.211 5.858 -1.134 1.00 87.75 101 PRO A N 1
ATOM 780 C CA . PRO A 1 101 ? -6.284 6.323 0.249 1.00 87.75 101 PRO A CA 1
ATOM 781 C C . PRO A 1 101 ? -6.867 7.733 0.381 1.00 87.75 101 PRO A C 1
ATOM 783 O O . PRO A 1 101 ? -7.556 8.008 1.350 1.00 87.75 101 PRO A O 1
ATOM 786 N N . LEU A 1 102 ? -6.642 8.617 -0.598 1.00 88.06 102 LEU A N 1
ATOM 787 C CA . LEU A 1 102 ? -7.151 9.991 -0.585 1.00 88.06 102 LEU A CA 1
ATOM 788 C C . LEU A 1 102 ? -8.619 10.118 -1.022 1.00 88.06 102 LEU A C 1
ATOM 790 O O . LEU A 1 102 ? -9.211 11.175 -0.809 1.00 88.06 102 LEU A O 1
ATOM 794 N N . SER A 1 103 ? -9.212 9.073 -1.610 1.00 87.56 103 SER A N 1
ATOM 795 C CA . SER A 1 103 ? -10.613 9.098 -2.061 1.00 87.56 103 SER A CA 1
ATOM 796 C C . SER A 1 103 ? -11.607 9.246 -0.903 1.00 87.56 103 SER A C 1
ATOM 798 O O . SER A 1 103 ? -12.613 9.937 -1.051 1.00 87.56 103 SER A O 1
ATOM 800 N N . ASP A 1 104 ? -11.286 8.685 0.268 1.00 85.69 104 ASP A N 1
ATOM 801 C CA . ASP A 1 104 ? -12.014 8.911 1.517 1.00 85.69 104 ASP A CA 1
ATOM 802 C C . ASP A 1 104 ? -11.099 9.586 2.545 1.00 85.69 104 ASP A C 1
ATOM 804 O O . ASP A 1 104 ? -10.413 8.951 3.353 1.00 85.69 104 ASP A O 1
ATOM 808 N N . TYR A 1 105 ? -11.110 10.919 2.527 1.00 84.00 105 TYR A N 1
ATOM 809 C CA . TYR A 1 105 ? -10.271 11.723 3.409 1.00 84.00 105 TYR A CA 1
ATOM 810 C C . TYR A 1 105 ? -10.563 11.488 4.903 1.00 84.00 105 TYR A C 1
ATOM 812 O O . TYR A 1 105 ? -9.664 11.642 5.732 1.00 84.00 105 TYR A O 1
ATOM 820 N N . ARG A 1 106 ? -11.786 11.087 5.282 1.00 85.50 106 ARG A N 1
ATOM 821 C CA . ARG A 1 106 ? -12.126 10.839 6.695 1.00 85.50 106 ARG A CA 1
ATOM 822 C C . ARG A 1 106 ? -11.436 9.575 7.191 1.00 85.50 106 ARG A C 1
ATOM 824 O O . ARG A 1 106 ? -10.763 9.613 8.225 1.00 85.50 106 ARG A O 1
ATOM 831 N N . VAL A 1 107 ? -11.547 8.489 6.427 1.00 84.00 107 VAL A N 1
ATOM 832 C CA . VAL A 1 107 ? -10.859 7.220 6.714 1.00 84.00 107 VAL A CA 1
ATOM 833 C C . VAL A 1 107 ? -9.343 7.408 6.647 1.00 84.00 107 VAL A C 1
ATOM 835 O O . VAL A 1 107 ? -8.621 6.935 7.526 1.00 84.00 107 VAL A O 1
ATOM 838 N N . PHE A 1 108 ? -8.854 8.187 5.679 1.00 87.56 108 PHE A N 1
ATOM 839 C CA . PHE A 1 108 ? -7.440 8.532 5.568 1.00 87.56 108 PHE A CA 1
ATOM 840 C C . PHE A 1 108 ? -6.889 9.197 6.826 1.00 87.56 108 PHE A C 1
ATOM 842 O O . PHE A 1 108 ? -5.882 8.747 7.371 1.00 87.56 108 PHE A O 1
ATOM 849 N N . ILE A 1 109 ? -7.532 10.267 7.308 1.00 85.69 109 ILE A N 1
ATOM 850 C CA . ILE A 1 109 ? -7.062 10.964 8.508 1.00 85.69 109 ILE A CA 1
ATOM 851 C C . ILE A 1 109 ? -7.089 10.032 9.714 1.00 85.69 109 ILE A C 1
ATOM 853 O O . ILE A 1 109 ? -6.133 10.059 10.490 1.00 85.69 109 ILE A O 1
ATOM 857 N N . LYS A 1 110 ? -8.148 9.227 9.859 1.00 82.69 110 LYS A N 1
ATOM 858 C CA . LYS A 1 110 ? -8.289 8.284 10.970 1.00 82.69 110 LYS A CA 1
ATOM 859 C C . LYS A 1 110 ? -7.136 7.278 10.997 1.00 82.69 110 LYS A C 1
ATOM 861 O O . 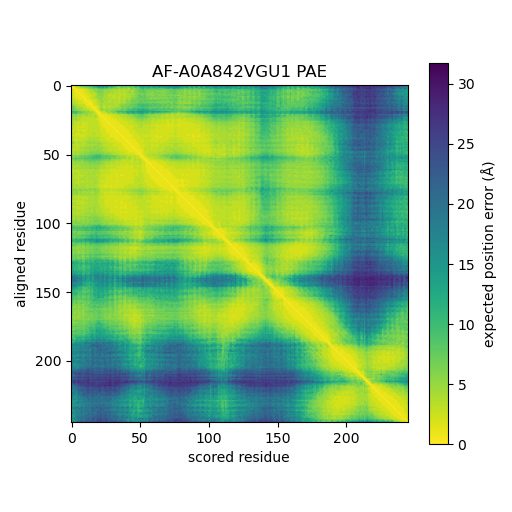LYS A 1 110 ? -6.520 7.104 12.040 1.00 82.69 110 LYS A O 1
ATOM 866 N N . ASN A 1 111 ? -6.806 6.677 9.855 1.00 80.94 111 ASN A N 1
ATOM 867 C CA . ASN A 1 111 ? -5.820 5.594 9.796 1.00 80.94 111 ASN A CA 1
ATOM 868 C C . ASN A 1 111 ? -4.373 6.105 9.707 1.00 80.94 111 ASN A C 1
ATOM 870 O O . ASN A 1 111 ? -3.462 5.511 10.278 1.00 80.94 111 ASN A O 1
ATOM 874 N N . VAL A 1 112 ? -4.133 7.219 9.008 1.00 84.88 112 VAL A N 1
ATOM 875 C CA . VAL A 1 112 ? -2.780 7.770 8.810 1.00 84.88 112 VAL A CA 1
ATOM 876 C C . VAL A 1 112 ? -2.383 8.736 9.924 1.00 84.88 112 VAL A C 1
ATOM 878 O O . VAL A 1 112 ? -1.200 8.837 10.252 1.00 84.88 112 VAL A O 1
ATOM 881 N N . GLY A 1 113 ? -3.328 9.453 10.534 1.00 82.94 113 GLY A N 1
ATOM 882 C CA . GLY A 1 113 ? -3.078 10.304 11.700 1.00 82.94 113 GLY A CA 1
ATOM 883 C C . GLY A 1 113 ? -1.968 11.340 11.483 1.00 82.94 113 GLY A C 1
ATOM 884 O O . GLY A 1 113 ? -2.036 12.180 10.583 1.00 82.94 113 GLY A O 1
ATOM 885 N N . LYS A 1 114 ? -0.923 11.293 12.317 1.00 80.94 114 LYS A N 1
ATOM 886 C CA . LYS A 1 114 ? 0.242 12.202 12.242 1.00 80.94 114 LYS A CA 1
ATOM 887 C C . LYS A 1 114 ? 1.241 11.828 11.134 1.00 80.94 114 LYS A C 1
ATOM 889 O O . LYS A 1 114 ? 2.135 12.613 10.818 1.00 80.94 114 LYS A O 1
ATOM 894 N N . SER A 1 115 ? 1.071 10.671 10.499 1.00 85.19 115 SER A N 1
ATOM 895 C CA . SER A 1 115 ? 1.997 10.111 9.502 1.00 85.19 115 SER A CA 1
ATOM 896 C C . SER A 1 115 ? 1.777 10.657 8.085 1.00 85.19 115 SER A C 1
ATOM 898 O O . SER A 1 115 ? 2.473 10.263 7.152 1.00 85.19 115 SER A O 1
ATOM 900 N N . LYS A 1 116 ? 0.856 11.616 7.913 1.00 87.69 116 LYS A N 1
ATOM 901 C CA . LYS A 1 116 ? 0.492 12.217 6.615 1.00 87.69 116 LYS A CA 1
ATOM 902 C C . LYS A 1 116 ? 1.683 12.833 5.887 1.00 87.69 116 LYS A C 1
ATOM 904 O O . LYS A 1 116 ? 1.766 12.732 4.670 1.00 87.69 116 LYS A O 1
ATOM 909 N N . LYS A 1 117 ? 2.622 13.442 6.623 1.00 89.38 117 LYS A N 1
ATOM 910 C CA . LYS A 1 117 ? 3.837 14.019 6.028 1.00 89.38 117 LYS A CA 1
ATOM 911 C C . LYS A 1 117 ? 4.641 12.964 5.264 1.00 89.38 117 LYS A C 1
ATOM 913 O O . LYS A 1 117 ? 5.043 13.212 4.139 1.00 89.38 117 LYS A O 1
ATOM 918 N N . TRP A 1 118 ? 4.780 11.766 5.834 1.00 89.94 118 TRP A N 1
ATOM 919 C CA . TRP A 1 118 ? 5.514 10.664 5.220 1.00 89.94 118 TRP A CA 1
ATOM 920 C C . TRP A 1 118 ? 4.779 10.103 4.007 1.00 89.94 118 TRP A C 1
ATOM 922 O O . TRP A 1 118 ? 5.416 9.815 3.001 1.00 89.94 118 TRP A O 1
ATOM 932 N N . PHE A 1 119 ? 3.446 10.036 4.069 1.00 90.94 119 PHE A N 1
ATOM 933 C CA . PHE A 1 119 ? 2.615 9.666 2.924 1.00 90.94 119 PHE A CA 1
ATOM 934 C C . PHE A 1 119 ? 2.828 10.614 1.738 1.00 90.94 119 PHE A C 1
ATOM 936 O O . PHE A 1 119 ? 3.147 10.165 0.640 1.00 90.94 119 PHE A O 1
ATOM 943 N N . TYR A 1 120 ? 2.712 11.927 1.962 1.00 90.69 120 TYR A N 1
ATOM 944 C CA . TYR A 1 120 ? 2.894 12.915 0.899 1.00 90.69 120 TYR A CA 1
ATOM 945 C C . TYR A 1 120 ? 4.337 12.960 0.390 1.00 90.69 120 TYR A C 1
ATOM 947 O O . TYR A 1 120 ? 4.539 13.035 -0.818 1.00 90.69 120 TYR A O 1
ATOM 955 N N . SER A 1 121 ? 5.343 12.848 1.264 1.00 90.31 121 SER A N 1
ATOM 956 C CA . SER A 1 121 ? 6.745 12.753 0.840 1.00 90.31 121 SER A CA 1
ATOM 957 C C . SER A 1 121 ? 6.997 11.518 -0.028 1.00 90.31 121 SER A C 1
ATOM 959 O O . SER A 1 121 ? 7.626 11.636 -1.078 1.00 90.31 121 SER A O 1
ATOM 961 N N . ALA A 1 122 ? 6.462 10.354 0.355 1.00 89.56 122 ALA A N 1
ATOM 962 C CA . ALA A 1 122 ? 6.573 9.135 -0.440 1.00 89.56 122 ALA A CA 1
ATOM 963 C C . ALA A 1 122 ? 5.862 9.279 -1.795 1.00 89.56 122 ALA A C 1
ATOM 965 O O . ALA A 1 122 ? 6.443 8.929 -2.823 1.00 89.56 122 ALA A O 1
ATOM 966 N N . ALA A 1 123 ? 4.649 9.837 -1.811 1.00 89.31 123 ALA A N 1
ATOM 967 C CA . ALA A 1 123 ? 3.883 10.062 -3.033 1.00 89.31 123 ALA A CA 1
ATOM 968 C C . ALA A 1 123 ? 4.617 11.007 -3.995 1.00 89.31 123 ALA A C 1
ATOM 970 O O . ALA A 1 123 ? 4.829 10.661 -5.153 1.00 89.31 123 ALA A O 1
ATOM 971 N N . ILE A 1 124 ? 5.064 12.168 -3.508 1.00 88.62 124 ILE A N 1
ATOM 972 C CA . ILE A 1 124 ? 5.748 13.183 -4.318 1.00 88.62 124 ILE A CA 1
ATOM 973 C C . ILE A 1 124 ? 7.027 12.613 -4.928 1.00 88.62 124 ILE A C 1
ATOM 975 O O . ILE A 1 124 ? 7.228 12.734 -6.132 1.00 88.62 124 ILE A O 1
ATOM 979 N N . VAL A 1 125 ? 7.876 11.963 -4.130 1.00 88.19 125 VAL A N 1
ATOM 980 C CA . VAL A 1 125 ? 9.163 11.442 -4.614 1.00 88.19 125 VAL A CA 1
ATOM 981 C C . VAL A 1 125 ? 8.961 10.343 -5.657 1.00 88.19 125 VAL A C 1
ATOM 983 O O . VAL A 1 125 ? 9.625 10.361 -6.690 1.00 88.19 125 VAL A O 1
ATOM 986 N N . ASN A 1 126 ? 8.028 9.414 -5.432 1.00 82.06 126 ASN A N 1
ATOM 987 C CA . ASN A 1 126 ? 7.787 8.317 -6.373 1.00 82.06 126 ASN A CA 1
ATOM 988 C C . ASN A 1 126 ? 7.066 8.787 -7.649 1.00 82.06 126 ASN A C 1
ATOM 990 O O . ASN A 1 126 ? 7.383 8.306 -8.734 1.00 82.06 126 ASN A O 1
ATOM 994 N N . ILE A 1 127 ? 6.142 9.751 -7.548 1.00 81.88 127 ILE A N 1
ATOM 995 C CA . ILE A 1 127 ? 5.442 10.310 -8.714 1.00 81.88 127 ILE A CA 1
ATOM 996 C C . ILE A 1 127 ? 6.382 11.194 -9.539 1.00 81.88 127 ILE A C 1
ATOM 998 O O . ILE A 1 127 ? 6.420 11.038 -10.755 1.00 81.88 127 ILE A O 1
ATOM 1002 N N . LEU A 1 128 ? 7.162 12.086 -8.914 1.00 80.12 128 LEU A N 1
ATOM 1003 C CA . LEU A 1 128 ? 8.117 12.959 -9.616 1.00 80.12 128 LEU A CA 1
ATOM 1004 C C . LEU A 1 128 ? 9.35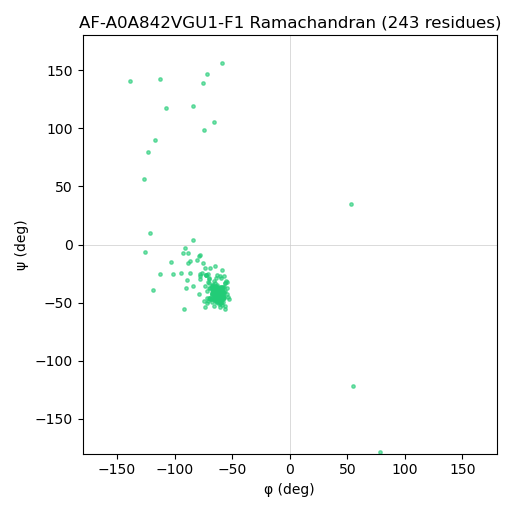2 12.208 -10.125 1.00 80.12 128 LEU A C 1
ATOM 1006 O O . LEU A 1 128 ? 9.941 12.614 -11.128 1.00 80.12 128 LEU A O 1
ATOM 1010 N N . GLY A 1 129 ? 9.723 11.100 -9.480 1.00 77.00 129 GLY A N 1
ATOM 1011 C CA . GLY A 1 129 ? 10.826 10.247 -9.919 1.00 77.00 129 GLY A CA 1
ATOM 1012 C C . GLY A 1 129 ? 10.613 9.674 -11.323 1.00 77.00 129 GLY A C 1
ATOM 1013 O O . GLY A 1 129 ? 11.580 9.476 -12.053 1.00 77.00 129 GLY A O 1
ATOM 1014 N N . ILE A 1 130 ? 9.363 9.466 -11.750 1.00 72.25 130 ILE A N 1
ATOM 1015 C CA . ILE A 1 130 ? 9.052 8.895 -13.069 1.00 72.25 130 ILE A CA 1
ATOM 1016 C C . ILE A 1 130 ? 9.303 9.908 -14.205 1.00 72.25 130 ILE A C 1
ATOM 1018 O O . ILE A 1 130 ? 10.098 9.592 -15.092 1.00 72.25 130 ILE A O 1
ATOM 1022 N N . PRO A 1 131 ? 8.741 11.136 -14.192 1.00 72.56 131 PRO A N 1
ATOM 1023 C CA . PRO A 1 131 ? 9.112 12.192 -15.134 1.00 72.56 131 PRO A CA 1
ATOM 1024 C C . PRO A 1 131 ? 10.605 12.523 -15.111 1.00 72.56 131 PRO A C 1
ATOM 1026 O O . PRO A 1 131 ? 11.193 12.706 -16.173 1.00 72.56 131 PRO A O 1
ATOM 1029 N N . ALA A 1 132 ? 11.231 12.561 -13.928 1.00 72.94 132 ALA A N 1
ATOM 1030 C CA . ALA A 1 132 ? 12.667 12.805 -13.808 1.00 72.94 132 ALA A CA 1
ATOM 1031 C C . ALA A 1 132 ? 13.482 11.718 -14.525 1.00 72.94 132 ALA A C 1
ATOM 1033 O O . ALA A 1 132 ? 14.401 12.031 -15.280 1.00 72.94 132 ALA A O 1
ATOM 1034 N N . ASN A 1 133 ? 13.102 10.447 -14.372 1.00 70.50 133 ASN A N 1
ATOM 1035 C CA . ASN A 1 133 ? 13.756 9.346 -15.070 1.00 70.50 133 ASN A CA 1
ATOM 1036 C C . ASN A 1 133 ? 13.495 9.349 -16.574 1.00 70.50 133 ASN A C 1
ATOM 1038 O O . ASN A 1 133 ? 14.421 9.083 -17.334 1.00 70.50 133 ASN A O 1
ATOM 1042 N N . LEU A 1 134 ? 12.293 9.708 -17.030 1.00 70.19 134 LEU A N 1
ATOM 1043 C CA . LEU A 1 134 ? 12.026 9.899 -18.460 1.00 70.19 134 LEU A CA 1
ATOM 1044 C C . LEU A 1 134 ? 12.873 11.044 -19.031 1.00 70.19 134 LEU A C 1
ATOM 1046 O O . LEU A 1 134 ? 13.490 10.883 -20.081 1.00 70.19 13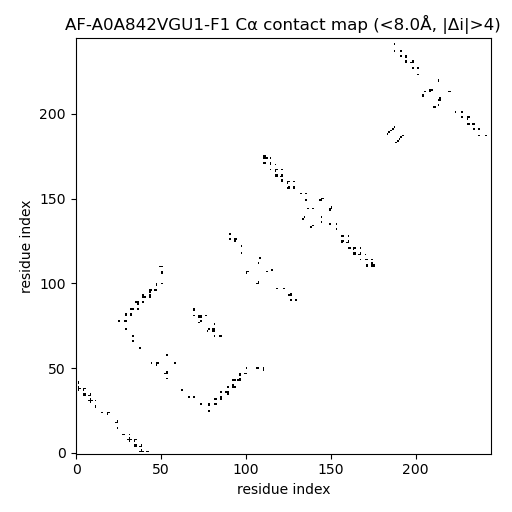4 LEU A O 1
ATOM 1050 N N . PHE A 1 135 ? 12.974 12.170 -18.323 1.00 72.31 135 PHE A N 1
ATOM 1051 C CA . PHE A 1 135 ? 13.839 13.282 -18.714 1.00 72.31 135 PHE A CA 1
ATOM 1052 C C . PHE A 1 135 ? 15.308 12.853 -18.798 1.00 72.31 135 PHE A C 1
ATOM 1054 O O . PHE A 1 135 ? 15.972 13.146 -19.788 1.00 72.31 135 PHE A O 1
ATOM 1061 N N . LEU A 1 136 ? 15.807 12.090 -17.823 1.00 70.12 136 LEU A N 1
ATOM 1062 C CA . LEU A 1 136 ? 17.155 11.522 -17.876 1.00 70.12 136 LEU A CA 1
ATOM 1063 C C . LEU A 1 136 ? 17.319 10.568 -19.074 1.00 70.12 136 LEU A C 1
ATOM 1065 O O . LEU A 1 136 ? 18.347 10.586 -19.750 1.00 70.12 136 LEU A O 1
ATOM 1069 N N . LEU A 1 137 ? 16.308 9.749 -19.368 1.00 66.75 137 LEU A N 1
ATOM 1070 C CA . LEU A 1 137 ? 16.348 8.729 -20.418 1.00 66.75 137 LEU A CA 1
ATOM 1071 C C . LEU A 1 137 ? 16.199 9.284 -21.841 1.00 66.75 137 LEU A C 1
ATOM 1073 O O . LEU A 1 137 ? 16.661 8.634 -22.772 1.00 66.75 137 LEU A O 1
ATOM 1077 N N . PHE A 1 138 ? 15.584 10.451 -22.038 1.00 69.94 138 PHE A N 1
ATOM 1078 C CA . PHE A 1 138 ? 15.393 11.060 -23.365 1.00 69.94 138 PHE A CA 1
ATOM 1079 C C . PHE A 1 138 ? 16.184 12.358 -23.573 1.00 69.94 138 PHE A C 1
ATOM 1081 O O . PHE A 1 138 ? 16.510 12.684 -24.709 1.00 69.94 138 PHE A O 1
ATOM 1088 N N . GLY A 1 139 ? 16.518 13.079 -22.502 1.00 66.50 139 GLY A N 1
ATOM 1089 C CA . GLY A 1 139 ? 17.173 14.390 -22.553 1.00 66.50 139 GLY A CA 1
ATOM 1090 C C . GLY A 1 139 ? 18.699 14.352 -22.634 1.00 66.50 139 GLY A C 1
ATOM 1091 O O . GLY A 1 139 ? 19.306 15.365 -22.967 1.00 66.50 139 GLY A O 1
ATOM 1092 N N . PHE A 1 140 ? 19.329 13.205 -22.362 1.00 66.75 140 PHE A N 1
ATOM 1093 C CA . PHE A 1 140 ? 20.787 13.056 -22.404 1.00 66.75 140 PHE A CA 1
ATOM 1094 C C . PHE A 1 140 ? 21.254 12.128 -23.535 1.00 66.75 140 PHE A C 1
ATOM 1096 O O . PHE A 1 140 ? 20.628 11.095 -23.826 1.00 66.75 140 PHE A O 1
ATOM 1103 N N . SER A 1 141 ? 22.388 12.496 -24.150 1.00 67.12 141 SER A N 1
ATOM 1104 C CA . SER A 1 141 ? 23.073 11.708 -25.183 1.00 67.12 141 SER A CA 1
ATOM 1105 C C . SER A 1 141 ? 23.468 10.324 -24.657 1.00 67.12 141 SER A C 1
ATOM 1107 O O . SER A 1 141 ? 23.616 10.115 -23.450 1.00 67.12 141 SER A O 1
ATOM 1109 N N . SER A 1 142 ? 23.643 9.358 -25.562 1.00 64.19 142 SER A N 1
ATOM 1110 C CA . SER A 1 142 ? 24.007 7.976 -25.214 1.00 64.19 142 SER A CA 1
ATOM 1111 C C . SER A 1 142 ? 25.296 7.879 -24.392 1.00 64.19 142 SER A C 1
ATOM 1113 O O . SER A 1 142 ? 25.376 7.032 -23.509 1.00 64.19 142 SER A O 1
ATOM 1115 N N . GLU A 1 143 ? 26.261 8.775 -24.615 1.00 62.59 143 GLU A N 1
ATOM 1116 C CA . GLU A 1 143 ? 27.527 8.841 -23.867 1.00 62.59 143 GLU A CA 1
ATOM 1117 C C . GLU A 1 143 ? 27.332 9.251 -22.400 1.00 62.59 143 GLU A C 1
ATOM 1119 O O . GLU A 1 143 ? 28.011 8.750 -21.506 1.00 62.59 143 GLU A O 1
ATOM 1124 N N . TYR A 1 144 ? 26.360 10.122 -22.114 1.00 63.34 144 TYR A N 1
ATOM 1125 C CA . TYR A 1 144 ? 26.075 10.532 -20.739 1.00 63.34 144 TYR A CA 1
ATOM 1126 C C . TYR A 1 144 ? 25.393 9.416 -19.935 1.00 63.34 144 TYR A C 1
ATOM 1128 O O . TYR A 1 144 ? 25.552 9.351 -18.715 1.00 63.34 144 TYR A O 1
ATOM 1136 N N . ARG A 1 145 ? 24.673 8.504 -20.607 1.00 64.81 145 ARG A N 1
ATOM 1137 C CA . ARG A 1 145 ? 23.948 7.384 -19.972 1.00 64.81 145 ARG A CA 1
ATOM 1138 C C . ARG A 1 145 ? 24.867 6.323 -19.377 1.00 64.81 145 ARG A C 1
ATOM 1140 O O . ARG A 1 145 ? 24.438 5.578 -18.503 1.00 64.81 145 ARG A O 1
ATOM 1147 N N . THR A 1 146 ? 26.123 6.265 -19.812 1.00 65.81 146 THR A N 1
ATOM 1148 C CA . THR A 1 146 ? 27.139 5.379 -19.228 1.00 65.81 146 THR A CA 1
ATOM 1149 C C . THR A 1 146 ? 27.923 6.043 -18.097 1.00 65.81 146 THR A C 1
ATOM 1151 O O . THR A 1 146 ? 28.763 5.397 -17.475 1.00 65.81 146 THR A O 1
ATOM 1154 N N . SER A 1 147 ? 27.671 7.324 -17.803 1.00 74.06 147 SER A N 1
ATOM 1155 C CA . SER A 1 147 ? 28.363 8.020 -16.719 1.00 74.06 147 SER A CA 1
ATOM 1156 C C . SER A 1 147 ? 27.901 7.537 -15.338 1.00 74.06 147 SER A C 1
ATOM 1158 O O . SER A 1 147 ? 26.729 7.222 -15.096 1.00 74.06 147 SER A O 1
ATOM 1160 N N . ILE A 1 148 ? 28.835 7.547 -14.386 1.00 74.31 148 ILE A N 1
ATOM 1161 C CA . ILE A 1 148 ? 28.548 7.295 -12.967 1.00 74.31 148 ILE A CA 1
ATOM 1162 C C . ILE A 1 148 ? 27.518 8.290 -12.421 1.00 74.31 148 ILE A C 1
ATOM 1164 O O . ILE A 1 148 ? 26.641 7.903 -11.653 1.00 74.31 148 ILE A O 1
ATOM 1168 N N . LEU A 1 149 ? 27.574 9.551 -12.862 1.00 73.81 149 LEU A N 1
ATOM 1169 C CA . LEU A 1 149 ? 26.642 10.592 -12.434 1.00 73.81 149 LEU A CA 1
ATOM 1170 C C . LEU A 1 149 ? 25.203 10.284 -12.872 1.00 73.81 149 LEU A C 1
ATOM 1172 O O . LEU A 1 149 ? 24.282 10.402 -12.068 1.00 73.81 149 LEU A O 1
ATOM 1176 N N . TYR A 1 150 ? 25.010 9.839 -14.117 1.00 73.62 150 TYR A N 1
ATOM 1177 C CA . TYR A 1 150 ? 23.701 9.412 -14.616 1.00 73.62 150 TYR A CA 1
ATOM 1178 C C . TYR A 1 150 ? 23.142 8.240 -13.809 1.00 73.62 150 TYR A C 1
ATOM 1180 O O . TYR A 1 150 ? 21.982 8.260 -13.400 1.00 73.62 150 TYR A O 1
ATOM 1188 N N . THR A 1 151 ? 23.987 7.245 -13.541 1.00 68.88 151 THR A N 1
ATOM 1189 C CA . THR A 1 151 ? 23.625 6.075 -12.735 1.00 68.88 151 THR A CA 1
ATOM 1190 C C . THR A 1 151 ? 23.191 6.510 -11.331 1.00 68.88 151 THR A C 1
ATOM 1192 O O . THR A 1 151 ? 22.106 6.149 -10.880 1.00 68.88 151 THR A O 1
ATOM 1195 N N . LEU A 1 152 ? 23.974 7.359 -10.662 1.00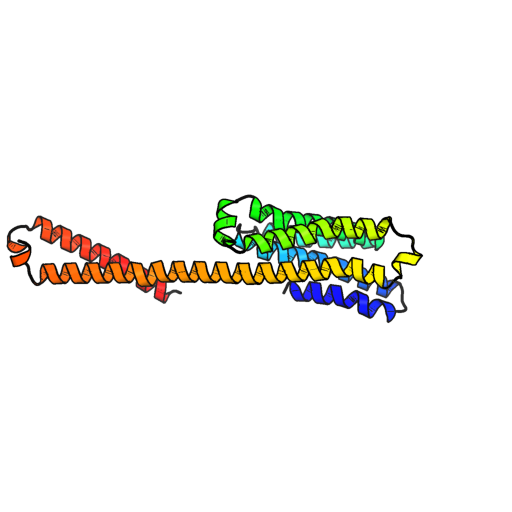 73.25 152 LEU A N 1
ATOM 1196 C CA . LEU A 1 152 ? 23.646 7.877 -9.331 1.00 73.25 152 LEU A CA 1
ATOM 1197 C C . LEU A 1 152 ? 22.344 8.685 -9.306 1.00 73.25 152 LEU A C 1
ATOM 1199 O O . LEU A 1 152 ? 21.559 8.522 -8.377 1.00 73.25 152 LEU A O 1
ATOM 1203 N N . LEU A 1 153 ? 22.089 9.525 -10.311 1.00 73.62 153 LEU A N 1
ATOM 1204 C CA . LEU A 1 153 ? 20.857 10.314 -10.383 1.00 73.62 153 LEU A CA 1
ATOM 1205 C C . LEU A 1 153 ? 19.629 9.433 -10.640 1.00 73.62 153 LEU A C 1
ATOM 1207 O O . LEU A 1 153 ? 18.631 9.568 -9.936 1.00 73.62 153 LEU A O 1
ATOM 1211 N N . ASN A 1 154 ? 19.712 8.503 -11.593 1.00 71.69 154 ASN A N 1
ATOM 1212 C CA . ASN A 1 154 ? 18.606 7.616 -11.963 1.00 71.69 154 ASN A CA 1
ATOM 1213 C C . ASN A 1 154 ? 18.217 6.689 -10.795 1.00 71.69 154 ASN A C 1
ATOM 1215 O O . ASN A 1 154 ? 17.057 6.637 -10.383 1.00 71.69 154 ASN A O 1
ATOM 1219 N N . TYR A 1 155 ? 19.200 6.028 -10.174 1.00 74.06 155 TYR A N 1
ATOM 1220 C CA . TYR A 1 155 ? 18.949 5.137 -9.037 1.00 74.06 155 TYR A CA 1
ATOM 1221 C C . TYR A 1 155 ? 18.724 5.882 -7.713 1.00 74.06 155 TYR A C 1
ATOM 1223 O O . TYR A 1 155 ? 17.999 5.387 -6.849 1.00 74.06 155 TYR A O 1
ATOM 1231 N N . GLY A 1 156 ? 19.277 7.087 -7.551 1.00 76.62 156 GLY A N 1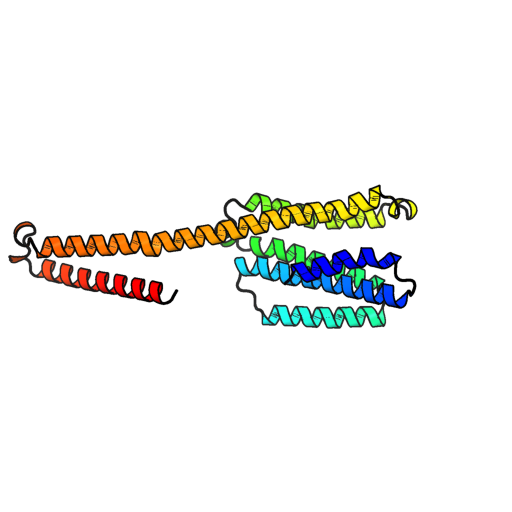
ATOM 1232 C CA . GLY A 1 156 ? 19.131 7.902 -6.343 1.00 76.62 156 GLY A CA 1
ATOM 1233 C C . GLY A 1 156 ? 17.678 8.254 -6.029 1.00 76.62 156 GLY A C 1
ATOM 1234 O O . GLY A 1 156 ? 17.261 8.140 -4.877 1.00 76.62 156 GLY A O 1
ATOM 1235 N N . PHE A 1 157 ? 16.873 8.587 -7.045 1.00 77.25 157 PHE A N 1
ATOM 1236 C CA . PHE A 1 157 ? 15.437 8.835 -6.861 1.00 77.25 157 PHE A CA 1
ATOM 1237 C C . PHE A 1 157 ? 14.695 7.610 -6.321 1.00 77.25 157 PHE A C 1
ATOM 1239 O O . PHE A 1 157 ? 13.871 7.749 -5.417 1.00 77.25 157 PHE A O 1
ATOM 1246 N N . TYR A 1 158 ? 15.014 6.411 -6.816 1.00 76.25 158 TYR A N 1
ATOM 1247 C CA . TYR A 1 158 ? 14.405 5.174 -6.322 1.00 76.25 158 TYR A CA 1
ATOM 1248 C C . TYR A 1 158 ? 14.832 4.855 -4.888 1.00 76.25 158 TYR A C 1
ATOM 1250 O O . TYR A 1 158 ? 13.997 4.439 -4.088 1.00 76.25 158 TYR A O 1
ATOM 1258 N N . ILE A 1 159 ? 16.097 5.101 -4.534 1.00 80.94 159 ILE A N 1
ATOM 1259 C CA . ILE A 1 159 ? 16.599 4.907 -3.165 1.00 80.94 159 ILE A CA 1
ATOM 1260 C C . ILE A 1 159 ? 15.885 5.855 -2.197 1.00 80.94 159 ILE A C 1
ATOM 1262 O O . ILE A 1 159 ? 15.355 5.415 -1.177 1.00 80.94 159 ILE A O 1
ATOM 1266 N N . ILE A 1 160 ? 15.817 7.146 -2.527 1.00 84.38 160 ILE A N 1
ATOM 1267 C CA . ILE A 1 160 ? 15.130 8.148 -1.700 1.00 84.38 160 ILE A CA 1
ATOM 1268 C C . ILE A 1 160 ? 13.636 7.808 -1.594 1.00 84.38 160 ILE A C 1
ATOM 1270 O O . ILE A 1 160 ? 13.066 7.842 -0.502 1.00 84.38 160 ILE A O 1
ATOM 1274 N N . GLY A 1 161 ? 13.009 7.420 -2.709 1.00 84.56 161 GLY A N 1
ATOM 1275 C CA . GLY A 1 161 ? 11.618 6.977 -2.750 1.00 84.56 161 GLY A CA 1
ATOM 1276 C C . GLY A 1 161 ? 11.359 5.782 -1.837 1.00 84.56 161 GLY A C 1
ATOM 1277 O O . GLY A 1 161 ? 10.395 5.808 -1.072 1.00 84.56 161 GLY A O 1
ATOM 1278 N N . ALA A 1 162 ? 12.242 4.782 -1.852 1.00 82.62 162 ALA A N 1
ATOM 1279 C CA . ALA A 1 162 ? 12.160 3.613 -0.982 1.00 82.62 162 ALA A CA 1
ATOM 1280 C C . ALA A 1 162 ? 12.310 3.980 0.503 1.00 82.62 162 ALA A C 1
ATOM 1282 O O . ALA A 1 162 ? 11.548 3.478 1.326 1.00 82.62 162 ALA A O 1
ATOM 1283 N N . ILE A 1 163 ? 13.226 4.891 0.855 1.00 87.06 163 ILE A N 1
ATOM 1284 C CA . ILE A 1 163 ? 13.403 5.364 2.240 1.00 87.06 163 ILE A CA 1
ATOM 1285 C C . ILE A 1 163 ? 12.118 6.016 2.760 1.00 87.06 163 ILE A C 1
ATOM 1287 O O . ILE A 1 163 ? 11.637 5.658 3.837 1.00 87.06 163 ILE A O 1
ATOM 1291 N N . PHE A 1 164 ? 11.526 6.938 1.995 1.00 89.62 164 PHE A N 1
ATOM 1292 C CA . PHE A 1 164 ? 10.270 7.581 2.394 1.00 89.62 164 PHE A CA 1
ATOM 1293 C C . PHE A 1 164 ? 9.112 6.590 2.483 1.00 89.62 164 PHE A C 1
ATOM 1295 O O . PHE A 1 164 ? 8.277 6.705 3.380 1.00 89.62 164 PHE A O 1
ATOM 1302 N N . LEU A 1 165 ? 9.077 5.605 1.586 1.00 85.81 165 LEU A N 1
ATOM 1303 C CA . LEU A 1 165 ? 8.078 4.546 1.601 1.00 85.81 165 LEU A CA 1
ATOM 1304 C C . LEU A 1 165 ? 8.184 3.692 2.872 1.00 85.81 165 LEU A C 1
ATOM 1306 O O . LEU A 1 165 ? 7.181 3.468 3.541 1.00 85.81 165 LEU A O 1
ATOM 1310 N N . ILE A 1 166 ? 9.395 3.265 3.242 1.00 87.25 166 ILE A N 1
ATOM 1311 C CA . ILE A 1 166 ? 9.655 2.497 4.469 1.00 87.25 166 ILE A CA 1
ATOM 1312 C C . ILE A 1 166 ? 9.264 3.312 5.700 1.00 87.25 166 ILE A C 1
ATOM 1314 O O . ILE A 1 166 ? 8.543 2.813 6.564 1.00 87.25 166 ILE A O 1
ATOM 1318 N N . ALA A 1 167 ? 9.688 4.577 5.762 1.00 88.06 167 ALA A N 1
ATOM 1319 C CA . ALA A 1 167 ? 9.329 5.472 6.855 1.00 88.06 167 ALA A CA 1
ATOM 1320 C C . ALA A 1 167 ? 7.806 5.621 6.976 1.00 88.06 167 ALA A C 1
ATOM 1322 O O . ALA A 1 167 ? 7.265 5.537 8.078 1.00 88.06 167 ALA A O 1
ATOM 1323 N N . PHE A 1 168 ? 7.104 5.788 5.851 1.00 89.69 168 PHE A N 1
ATOM 1324 C CA . PHE A 1 168 ? 5.647 5.842 5.831 1.00 89.69 168 PHE A CA 1
ATOM 1325 C C . PHE A 1 168 ? 5.015 4.561 6.386 1.00 89.69 168 PHE A C 1
ATOM 1327 O O . PHE A 1 168 ? 4.144 4.662 7.245 1.00 89.69 168 PHE A O 1
ATOM 1334 N N . LEU A 1 169 ? 5.460 3.381 5.951 1.00 87.19 169 LEU A N 1
ATOM 1335 C CA . LEU A 1 169 ? 4.899 2.102 6.399 1.00 87.19 169 LEU A CA 1
ATOM 1336 C C . LEU A 1 169 ? 5.093 1.877 7.897 1.00 87.19 169 LEU A C 1
ATOM 1338 O O . LEU A 1 169 ? 4.127 1.547 8.576 1.00 87.19 169 LEU A O 1
ATOM 1342 N N . LEU A 1 170 ? 6.298 2.122 8.419 1.00 88.06 170 LEU A N 1
ATOM 1343 C CA . LEU A 1 170 ? 6.581 2.007 9.854 1.00 88.06 170 LEU A CA 1
ATOM 1344 C C . LEU A 1 170 ? 5.660 2.917 10.671 1.00 88.06 170 LEU A C 1
ATOM 1346 O O . LEU A 1 170 ? 5.078 2.513 11.674 1.00 88.06 170 LEU A O 1
ATOM 1350 N N . HIS A 1 171 ? 5.493 4.155 10.214 1.00 89.25 171 HIS A N 1
ATOM 1351 C CA . HIS A 1 171 ? 4.634 5.130 10.868 1.00 89.25 171 HIS A CA 1
ATOM 1352 C C . HIS A 1 171 ? 3.134 4.851 10.693 1.00 89.25 171 HIS A C 1
ATOM 1354 O O . HIS A 1 171 ? 2.336 5.289 11.524 1.00 89.25 171 HIS A O 1
ATOM 1360 N N . LEU A 1 172 ? 2.736 4.174 9.617 1.00 86.56 172 LEU A N 1
ATOM 1361 C CA . LEU A 1 172 ? 1.367 3.719 9.400 1.00 86.56 172 LEU A CA 1
ATOM 1362 C C . LEU A 1 172 ? 1.048 2.554 10.340 1.00 86.56 172 LEU A C 1
ATOM 1364 O O . LEU A 1 172 ? 0.062 2.612 11.067 1.00 86.56 172 LEU A O 1
ATOM 1368 N N . GLU A 1 173 ? 1.910 1.540 10.375 1.00 85.75 173 GLU A N 1
ATOM 1369 C CA . GLU A 1 173 ? 1.769 0.365 11.235 1.00 85.75 173 GLU A CA 1
ATOM 1370 C C . GLU A 1 173 ? 1.767 0.749 12.716 1.00 85.75 173 GLU A C 1
ATOM 1372 O O . GLU A 1 173 ? 0.903 0.296 13.470 1.00 85.75 173 GLU A O 1
ATOM 1377 N N . TYR A 1 174 ? 2.659 1.657 13.122 1.00 86.94 174 TYR A N 1
ATOM 1378 C CA . TYR A 1 174 ? 2.682 2.193 14.481 1.00 86.94 174 TYR A CA 1
ATOM 1379 C C . TYR A 1 174 ? 1.365 2.886 14.855 1.00 86.94 174 TYR A C 1
ATOM 1381 O O . TYR A 1 174 ? 0.814 2.621 15.922 1.00 86.94 174 TYR A O 1
ATOM 1389 N N . ASN A 1 175 ? 0.827 3.741 13.976 1.00 85.81 175 ASN A N 1
ATOM 1390 C CA . ASN A 1 175 ? -0.437 4.427 14.255 1.00 85.81 175 ASN A CA 1
ATOM 1391 C C . ASN A 1 175 ? -1.608 3.448 14.318 1.00 85.81 175 ASN A C 1
ATOM 1393 O O . ASN A 1 175 ? -2.374 3.509 15.270 1.00 85.81 175 ASN A O 1
ATOM 1397 N N . ILE A 1 176 ? -1.723 2.522 13.363 1.00 83.81 176 ILE A N 1
ATOM 1398 C CA . ILE A 1 176 ? -2.795 1.516 13.362 1.00 83.81 176 ILE A CA 1
ATOM 1399 C C . ILE A 1 176 ? -2.736 0.670 14.637 1.00 83.81 176 ILE A C 1
ATOM 1401 O O . ILE A 1 176 ? -3.765 0.424 15.266 1.00 83.81 176 ILE A O 1
ATOM 1405 N N . THR A 1 177 ? -1.537 0.249 15.039 1.00 85.31 177 THR A N 1
ATOM 1406 C CA . THR A 1 177 ? -1.334 -0.552 16.252 1.00 85.31 177 THR A CA 1
ATOM 1407 C C . THR A 1 177 ? -1.714 0.230 17.504 1.00 85.31 177 THR A C 1
ATOM 1409 O O . THR A 1 177 ? -2.427 -0.298 18.354 1.00 85.31 177 THR A O 1
ATOM 1412 N N . ASN A 1 178 ? -1.304 1.497 17.610 1.00 84.00 178 ASN A N 1
ATOM 1413 C CA . ASN A 1 178 ? -1.661 2.331 18.754 1.00 84.00 178 ASN A CA 1
ATOM 1414 C C . ASN A 1 178 ? -3.152 2.650 18.805 1.00 84.00 178 ASN A C 1
ATOM 1416 O O . ASN A 1 178 ? -3.731 2.528 19.874 1.00 84.00 178 ASN A O 1
ATOM 1420 N N . THR A 1 179 ? -3.792 2.977 17.683 1.00 82.56 179 THR A N 1
ATOM 1421 C CA . THR A 1 179 ? -5.242 3.213 17.655 1.00 82.56 179 THR A CA 1
ATOM 1422 C C . THR A 1 179 ? -6.007 1.959 18.063 1.00 82.56 179 THR A C 1
ATOM 1424 O O . THR A 1 179 ? -6.934 2.044 18.857 1.00 82.56 179 THR A O 1
ATOM 1427 N N . ARG A 1 180 ? -5.585 0.773 17.604 1.00 81.06 180 ARG A N 1
ATOM 1428 C CA . ARG A 1 180 ? -6.174 -0.488 18.081 1.00 81.06 180 ARG A CA 1
ATOM 1429 C C . ARG A 1 180 ? -5.950 -0.686 19.575 1.00 81.06 180 ARG A C 1
ATOM 1431 O O . ARG A 1 180 ? -6.866 -1.098 20.269 1.00 81.06 180 ARG A O 1
ATOM 1438 N N . LYS A 1 181 ? -4.751 -0.395 20.077 1.00 82.00 181 LYS A N 1
ATOM 1439 C CA . LYS A 1 181 ? -4.445 -0.492 21.507 1.00 82.00 181 LYS A CA 1
ATOM 1440 C C . LYS A 1 181 ? -5.310 0.463 22.336 1.00 82.00 181 LYS A C 1
ATOM 1442 O O . LYS A 1 181 ? -5.831 0.042 23.358 1.00 82.00 181 LYS A O 1
ATOM 1447 N N . GLU A 1 182 ? -5.469 1.709 21.903 1.00 80.88 182 GLU A N 1
ATOM 1448 C CA . GLU A 1 182 ? -6.330 2.709 22.545 1.00 80.88 182 GLU A CA 1
ATOM 1449 C C . GLU A 1 182 ? -7.796 2.257 22.531 1.00 80.88 182 GLU A C 1
ATOM 1451 O O . GLU A 1 182 ? -8.414 2.207 23.589 1.00 80.88 182 GLU A O 1
ATOM 1456 N N . ASP A 1 183 ? -8.310 1.790 21.388 1.00 82.31 183 ASP A N 1
ATOM 1457 C CA . ASP A 1 183 ? -9.671 1.246 21.272 1.00 82.31 183 ASP A CA 1
ATOM 1458 C C . ASP A 1 183 ? -9.910 0.048 22.213 1.00 82.31 183 ASP A C 1
ATOM 1460 O O . ASP A 1 183 ? -11.010 -0.114 22.748 1.00 82.31 183 ASP A O 1
ATOM 1464 N N . LEU A 1 184 ? -8.899 -0.810 22.397 1.00 80.19 184 LEU A N 1
ATOM 1465 C CA . LEU A 1 184 ? -8.947 -1.951 23.316 1.00 80.19 184 LEU A CA 1
ATOM 1466 C C . LEU A 1 184 ? -8.890 -1.500 24.782 1.00 80.19 184 LEU A C 1
ATOM 1468 O O . LEU A 1 184 ? -9.604 -2.056 25.613 1.00 80.19 184 LEU A O 1
ATOM 1472 N N . ILE A 1 185 ? -8.074 -0.496 25.114 1.00 80.88 185 ILE A N 1
ATOM 1473 C CA . ILE A 1 185 ? -8.008 0.080 26.466 1.00 80.88 185 ILE A CA 1
ATOM 1474 C C . ILE A 1 185 ? -9.343 0.742 26.819 1.00 80.88 185 ILE A C 1
ATOM 1476 O O . ILE A 1 185 ? -9.892 0.479 27.889 1.00 80.88 185 ILE A O 1
ATOM 1480 N N . ASP A 1 186 ? -9.912 1.535 25.917 1.00 78.00 186 ASP A N 1
ATOM 1481 C CA . ASP A 1 186 ? -11.209 2.178 26.133 1.00 78.00 186 ASP A CA 1
ATOM 1482 C C . ASP A 1 186 ? -12.325 1.144 26.315 1.00 78.00 186 ASP A C 1
ATOM 1484 O O . ASP A 1 186 ? -13.129 1.244 27.250 1.00 78.00 186 ASP A O 1
ATOM 1488 N N . ARG A 1 187 ? -12.351 0.096 25.483 1.00 77.50 187 ARG A N 1
ATOM 1489 C CA . ARG A 1 187 ? -13.357 -0.967 25.603 1.00 77.50 187 ARG A CA 1
ATOM 1490 C C . ARG A 1 187 ? -13.192 -1.829 26.843 1.00 77.50 187 ARG A C 1
ATOM 1492 O O . ARG A 1 187 ? -14.183 -2.083 27.515 1.00 77.50 187 ARG A O 1
ATOM 1499 N N . TYR A 1 188 ? -11.987 -2.292 27.151 1.00 77.88 188 TYR A N 1
ATOM 1500 C CA . TYR A 1 188 ? -11.805 -3.321 28.178 1.00 77.88 188 TYR A CA 1
ATOM 1501 C C . TYR A 1 188 ? -11.336 -2.783 29.522 1.00 77.88 188 TYR A C 1
ATOM 1503 O O . TYR A 1 188 ? -11.621 -3.403 30.539 1.00 77.88 188 TYR A O 1
ATOM 1511 N N . SER A 1 189 ? -10.666 -1.632 29.569 1.00 79.12 189 SER A N 1
ATOM 1512 C CA . SER A 1 189 ? -10.276 -1.002 30.835 1.00 79.12 189 SER A CA 1
ATOM 1513 C C . SER A 1 189 ? -11.340 -0.014 31.300 1.00 79.12 189 SER A C 1
ATOM 1515 O O . SER A 1 189 ? -11.856 -0.140 32.410 1.00 79.12 189 SER A O 1
ATOM 1517 N N . HIS A 1 190 ? -11.697 0.965 30.464 1.00 84.62 190 HIS A N 1
ATOM 1518 C CA . HIS A 1 190 ? -12.608 2.033 30.883 1.00 84.62 190 HIS A CA 1
ATOM 1519 C C . HIS A 1 190 ? -14.056 1.554 30.981 1.00 84.62 190 HIS A C 1
ATOM 1521 O O . HIS A 1 190 ? -14.696 1.761 32.012 1.00 84.62 190 HIS A O 1
ATOM 1527 N N . ARG A 1 191 ? -14.578 0.868 29.957 1.00 80.44 191 ARG A N 1
ATOM 1528 C CA . ARG A 1 191 ? -15.973 0.398 29.981 1.00 80.44 191 ARG A CA 1
ATOM 1529 C C . ARG A 1 191 ? -16.210 -0.662 31.057 1.00 80.44 191 ARG A C 1
ATOM 1531 O O . ARG A 1 191 ? -17.178 -0.548 31.802 1.00 80.44 191 ARG A O 1
ATOM 1538 N N . LEU A 1 192 ? -15.309 -1.638 31.190 1.00 82.00 192 LEU A N 1
ATOM 1539 C CA . LEU A 1 192 ? -15.407 -2.658 32.238 1.00 82.00 192 LEU A CA 1
ATOM 1540 C C . LEU A 1 192 ? -15.270 -2.044 33.638 1.00 82.00 192 LEU A C 1
ATOM 1542 O O . LEU A 1 192 ? -16.030 -2.399 34.535 1.00 82.00 192 LEU A O 1
ATOM 1546 N N . GLY A 1 193 ? -14.355 -1.083 33.812 1.00 85.44 193 GLY A N 1
ATOM 1547 C CA . GLY A 1 193 ? -14.223 -0.316 35.051 1.00 85.44 193 GLY A CA 1
ATOM 1548 C C . GLY A 1 193 ? -15.510 0.427 35.416 1.00 85.44 193 GLY A C 1
ATOM 1549 O O . GLY A 1 193 ? -15.972 0.324 36.550 1.00 85.44 193 GLY A O 1
ATOM 1550 N N . ASN A 1 194 ? -16.144 1.093 34.446 1.00 89.38 194 ASN A N 1
ATOM 1551 C CA . ASN A 1 194 ? -17.421 1.782 34.647 1.00 89.38 194 ASN A CA 1
ATOM 1552 C C . ASN A 1 194 ? -18.554 0.808 35.010 1.00 89.38 194 ASN A C 1
ATOM 1554 O O . ASN A 1 194 ? -19.365 1.108 35.888 1.00 89.38 194 ASN A O 1
ATOM 1558 N N . ILE A 1 195 ? -18.606 -0.364 34.370 1.00 88.81 195 ILE A N 1
ATOM 1559 C CA . ILE A 1 195 ? -19.593 -1.405 34.684 1.00 88.81 195 ILE A CA 1
ATOM 1560 C C . ILE A 1 195 ? -19.390 -1.922 36.113 1.00 88.81 195 ILE A C 1
ATOM 1562 O O . ILE A 1 195 ? -20.341 -1.953 36.891 1.00 88.81 195 ILE A O 1
ATOM 1566 N N . LEU A 1 196 ? -18.153 -2.251 36.496 1.00 87.06 196 LEU A N 1
ATOM 1567 C CA . LEU A 1 196 ? -17.813 -2.696 37.852 1.00 87.06 196 LEU A CA 1
ATOM 1568 C C . LEU A 1 196 ? -18.143 -1.639 38.906 1.00 87.06 196 LEU A C 1
ATOM 1570 O O . LEU A 1 196 ? -18.711 -1.970 39.944 1.00 87.06 196 LEU A O 1
ATOM 1574 N N . GLN A 1 197 ? -17.827 -0.372 38.637 1.00 90.62 197 GLN A N 1
ATOM 1575 C CA . GLN A 1 197 ? -18.160 0.731 39.533 1.00 90.62 197 GLN A CA 1
ATOM 1576 C C . GLN A 1 197 ? -19.678 0.876 39.688 1.00 90.62 197 GLN A C 1
ATOM 1578 O O . GLN A 1 197 ? -20.158 1.027 40.808 1.00 90.62 197 GLN A O 1
ATOM 1583 N N . THR A 1 198 ? -20.434 0.751 38.594 1.00 89.69 198 THR A N 1
ATOM 1584 C CA . THR A 1 198 ? -21.904 0.792 38.622 1.00 89.69 198 THR A CA 1
ATOM 1585 C C . THR A 1 198 ? -22.475 -0.363 39.447 1.00 89.69 198 THR A C 1
ATOM 1587 O O . THR A 1 198 ? -23.299 -0.131 40.327 1.00 89.69 198 THR A O 1
ATOM 1590 N N . LEU A 1 199 ? -21.992 -1.593 39.241 1.00 88.81 199 LEU A N 1
ATOM 1591 C CA . LEU A 1 199 ? -22.413 -2.766 40.017 1.00 88.81 199 LEU A CA 1
ATOM 1592 C C . LEU A 1 199 ? -22.059 -2.632 41.504 1.00 88.81 199 LEU A C 1
ATOM 1594 O O . LEU A 1 199 ? -22.876 -2.961 42.364 1.00 88.81 199 LEU A O 1
ATOM 1598 N N . TYR A 1 200 ? -20.876 -2.103 41.825 1.00 89.75 200 TYR A N 1
ATOM 1599 C CA . TYR A 1 200 ? -20.476 -1.835 43.207 1.00 89.75 200 TYR A CA 1
ATOM 1600 C C . TYR A 1 200 ? -21.379 -0.783 43.862 1.00 89.75 200 TYR A C 1
ATOM 1602 O O . TYR A 1 200 ? -21.813 -0.966 44.998 1.00 89.75 200 TYR A O 1
ATOM 1610 N N . SER A 1 201 ? -21.715 0.291 43.141 1.00 87.44 201 SER A N 1
ATOM 1611 C CA . SER A 1 201 ? -22.661 1.307 43.609 1.00 87.44 201 SER A CA 1
ATOM 1612 C C . SER A 1 201 ? -24.061 0.733 43.831 1.00 87.44 201 SER A C 1
ATOM 1614 O O . SER A 1 201 ? -24.650 0.998 44.876 1.00 87.44 201 SER A O 1
ATOM 1616 N N . ILE A 1 202 ? -24.576 -0.091 42.912 1.00 88.56 202 ILE A N 1
ATOM 1617 C CA . ILE A 1 202 ? -25.874 -0.766 43.077 1.00 88.56 202 ILE A CA 1
ATOM 1618 C C . ILE A 1 202 ? -25.858 -1.655 44.322 1.00 88.56 202 ILE A C 1
ATOM 1620 O O . ILE A 1 202 ? -26.775 -1.590 45.141 1.00 88.56 202 ILE A O 1
ATOM 1624 N N . ARG A 1 203 ? -24.800 -2.452 44.502 1.00 88.06 203 ARG A N 1
ATOM 1625 C CA . ARG A 1 203 ? -24.648 -3.321 45.670 1.00 88.06 203 ARG A CA 1
ATOM 1626 C C . ARG A 1 203 ? -24.606 -2.525 46.972 1.00 88.06 203 ARG A C 1
ATOM 1628 O O . ARG A 1 203 ? -25.318 -2.870 47.908 1.00 88.06 203 ARG A O 1
ATOM 1635 N N . PHE A 1 204 ? -23.842 -1.436 47.011 1.00 88.31 204 PHE A N 1
ATOM 1636 C CA . PHE A 1 204 ? -23.776 -0.551 48.173 1.00 88.31 204 PHE A CA 1
ATOM 1637 C C . PHE A 1 204 ? -25.147 0.047 48.523 1.00 88.31 204 PHE A C 1
ATOM 1639 O O . PHE A 1 204 ? -25.517 0.088 49.695 1.00 88.31 204 PHE A O 1
ATOM 1646 N N . ILE A 1 205 ? -25.918 0.465 47.514 1.00 86.75 205 ILE A N 1
ATOM 1647 C CA . ILE A 1 205 ? -27.278 0.987 47.691 1.00 86.75 205 ILE A CA 1
ATOM 1648 C C . ILE A 1 205 ? -28.209 -0.099 48.259 1.00 86.75 205 ILE A C 1
ATOM 1650 O O . ILE A 1 205 ? -28.948 0.168 49.206 1.00 86.75 205 ILE A O 1
ATOM 1654 N N . LYS A 1 206 ? -28.136 -1.334 47.743 1.00 82.88 206 LYS A N 1
ATOM 1655 C CA . LYS A 1 206 ? -28.927 -2.478 48.237 1.00 82.88 206 LYS A CA 1
ATOM 1656 C C . LYS A 1 206 ? -28.556 -2.912 49.656 1.00 82.88 206 LYS A C 1
ATOM 1658 O O . LYS A 1 206 ? -29.431 -3.330 50.405 1.00 82.88 206 LYS A O 1
ATOM 1663 N N . GLU A 1 207 ? -27.282 -2.815 50.031 1.00 85.69 207 GLU A N 1
ATOM 1664 C CA . 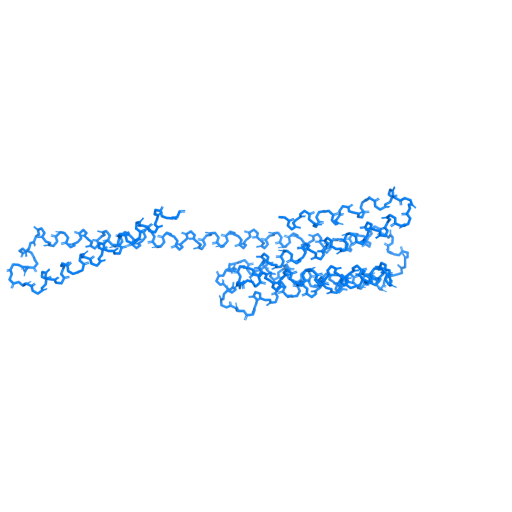GLU A 1 207 ? -26.797 -3.130 51.384 1.00 85.69 207 GLU A CA 1
ATOM 1665 C C . GLU A 1 207 ? -27.148 -2.031 52.407 1.00 85.69 207 GLU A C 1
ATOM 1667 O O . GLU A 1 207 ? -27.126 -2.286 53.608 1.00 85.69 207 GLU A O 1
ATOM 1672 N N . ASN A 1 208 ? -27.524 -0.829 51.947 1.00 85.44 208 ASN A N 1
ATOM 1673 C CA . ASN A 1 208 ? -27.876 0.321 52.787 1.00 85.44 208 ASN A CA 1
ATOM 1674 C C . ASN A 1 208 ? -29.265 0.898 52.432 1.00 85.44 208 ASN A C 1
ATOM 1676 O O . ASN A 1 208 ? -29.382 2.088 52.124 1.00 85.44 208 ASN A O 1
ATOM 1680 N N . PRO A 1 209 ? -30.343 0.095 52.474 1.00 79.81 209 PRO A N 1
ATOM 1681 C CA . PRO A 1 209 ? -31.645 0.478 51.923 1.00 79.81 209 PRO A CA 1
ATOM 1682 C C . PRO A 1 209 ? -32.289 1.677 52.639 1.00 79.81 209 PRO A C 1
ATOM 1684 O O . PRO A 1 209 ? -33.010 2.454 52.009 1.00 79.81 209 PRO A O 1
ATOM 1687 N N . GLU A 1 210 ? -31.988 1.869 53.927 1.00 79.00 210 GLU A N 1
ATOM 1688 C CA . GLU A 1 210 ? -32.502 2.978 54.744 1.00 79.00 210 GLU A CA 1
ATOM 1689 C C . GLU A 1 210 ? -31.920 4.342 54.341 1.00 79.00 210 GLU A C 1
ATOM 1691 O O . GLU A 1 210 ? -32.597 5.359 54.443 1.00 79.00 210 GLU A O 1
ATOM 1696 N N . LEU A 1 211 ? -30.689 4.377 53.815 1.00 77.44 211 LEU A N 1
ATOM 1697 C CA . LEU A 1 211 ? -30.036 5.608 53.345 1.00 77.44 211 LEU A CA 1
ATOM 1698 C C . LEU A 1 211 ? -30.614 6.118 52.016 1.00 77.44 211 LEU A C 1
ATOM 1700 O O . LEU A 1 211 ? -30.446 7.290 51.677 1.00 77.44 211 LEU A O 1
ATOM 1704 N N . TYR A 1 212 ? -31.286 5.244 51.263 1.00 75.19 212 TYR A N 1
ATOM 1705 C CA . TYR A 1 212 ? -31.769 5.519 49.908 1.00 75.19 212 TYR A CA 1
ATOM 1706 C C . TYR A 1 212 ? -33.293 5.375 49.759 1.00 75.19 212 TYR A C 1
ATOM 1708 O O . TYR A 1 212 ? -33.805 5.448 48.637 1.00 75.19 212 TYR A O 1
ATOM 1716 N N . ASN A 1 213 ? -34.023 5.224 50.873 1.00 75.81 213 ASN A N 1
ATOM 1717 C CA . ASN A 1 213 ? -35.481 5.041 50.932 1.00 75.81 213 ASN A CA 1
ATOM 1718 C C . ASN A 1 213 ? -35.987 3.882 50.054 1.00 75.81 213 ASN A C 1
ATOM 1720 O O . ASN A 1 213 ? -37.060 3.960 49.451 1.00 75.81 213 ASN A O 1
ATOM 1724 N N . LEU A 1 214 ? -35.200 2.810 49.954 1.00 73.81 214 LEU A N 1
ATOM 1725 C CA . LEU A 1 214 ? -35.531 1.641 49.137 1.00 73.81 214 LEU A CA 1
ATOM 1726 C C . LEU A 1 214 ? -36.681 0.817 49.730 1.00 73.81 214 LEU A C 1
ATOM 1728 O O . LEU A 1 214 ? -37.487 0.268 48.990 1.00 73.81 214 LEU A O 1
ATOM 1732 N N . THR A 1 215 ? -36.799 0.782 51.058 1.00 68.25 215 THR A N 1
ATOM 1733 C CA . THR A 1 215 ? -37.825 0.026 51.796 1.00 68.25 215 THR A CA 1
ATOM 1734 C C . THR A 1 215 ? -39.256 0.492 51.524 1.00 68.25 215 THR A C 1
ATOM 1736 O O . THR A 1 215 ? -40.189 -0.301 51.642 1.00 68.25 215 THR A O 1
ATOM 1739 N N . GLU A 1 216 ? -39.442 1.755 51.138 1.00 68.81 216 GLU A N 1
ATOM 1740 C CA . GLU A 1 216 ? -40.757 2.339 50.845 1.00 68.81 216 GLU A CA 1
ATOM 1741 C C . GLU A 1 216 ? -41.029 2.471 49.339 1.00 68.81 216 GLU A C 1
ATOM 1743 O O . GLU A 1 216 ? -42.177 2.658 48.933 1.00 68.81 216 GLU A O 1
ATOM 1748 N N . ASN A 1 217 ? -40.000 2.347 48.493 1.00 77.81 217 ASN A N 1
ATOM 1749 C CA . ASN A 1 217 ? -40.086 2.645 47.066 1.00 77.81 217 ASN A CA 1
ATOM 1750 C C . ASN A 1 217 ? -39.694 1.440 46.193 1.00 77.81 217 ASN A C 1
ATOM 1752 O O . ASN A 1 217 ? -38.597 1.368 45.637 1.00 77.81 217 ASN A O 1
ATOM 1756 N N . LYS A 1 218 ? -40.649 0.512 46.039 1.00 77.06 218 LYS A N 1
ATOM 1757 C CA . LYS A 1 218 ? -40.519 -0.693 45.196 1.00 77.06 218 LYS A CA 1
ATOM 1758 C C . LYS A 1 218 ? -40.198 -0.393 43.728 1.00 77.06 218 LYS A C 1
ATOM 1760 O O . LYS A 1 218 ? -39.595 -1.224 43.054 1.00 77.06 218 LYS A O 1
ATOM 1765 N N . GLU A 1 219 ? -40.597 0.772 43.223 1.00 81.31 219 GLU A N 1
ATOM 1766 C CA . GLU A 1 219 ? -40.330 1.182 41.840 1.00 81.31 219 GLU A CA 1
ATOM 1767 C C . GLU A 1 219 ? -38.820 1.380 41.626 1.00 81.31 219 GLU A C 1
ATOM 1769 O O . GLU A 1 219 ? -38.237 0.767 40.734 1.00 81.31 219 GLU A O 1
ATOM 1774 N N . LYS A 1 220 ? -38.153 2.095 42.545 1.00 79.19 220 LYS A N 1
ATOM 1775 C CA . LYS A 1 220 ? -36.686 2.251 42.551 1.00 79.19 220 LYS A CA 1
ATOM 1776 C C . LYS A 1 220 ? -35.935 0.937 42.745 1.00 79.19 220 LYS A C 1
ATOM 1778 O O . LYS A 1 220 ? -34.860 0.753 42.180 1.00 79.19 220 LYS A O 1
ATOM 1783 N N . GLU A 1 221 ? -36.466 0.038 43.568 1.00 80.88 221 GLU A N 1
ATOM 1784 C CA . GLU A 1 221 ? -35.876 -1.290 43.765 1.00 80.88 221 GLU A CA 1
ATOM 1785 C C . GLU A 1 221 ? -35.885 -2.100 42.460 1.00 80.88 221 GLU A C 1
ATOM 1787 O O . GLU A 1 221 ? -34.883 -2.726 42.106 1.00 80.88 221 GLU A O 1
ATOM 1792 N N . THR A 1 222 ? -36.991 -2.020 41.716 1.00 83.62 222 THR A N 1
ATOM 1793 C CA . THR A 1 222 ? -37.153 -2.692 40.421 1.00 83.62 222 THR A CA 1
ATOM 1794 C C . THR A 1 222 ? -36.212 -2.094 39.372 1.00 83.62 222 THR A C 1
ATOM 1796 O O . THR A 1 222 ? -35.481 -2.839 38.722 1.00 83.62 222 THR A O 1
ATOM 1799 N N . GLU A 1 223 ? -36.122 -0.763 39.281 1.00 84.88 223 GLU A N 1
ATOM 1800 C CA . GLU A 1 223 ? -35.174 -0.079 38.385 1.00 84.88 223 GLU A CA 1
ATOM 1801 C C . GLU A 1 223 ? -33.711 -0.459 38.670 1.00 84.88 223 GLU A C 1
ATOM 1803 O O . GLU A 1 223 ? -32.929 -0.686 37.746 1.00 84.88 223 GLU A O 1
ATOM 1808 N N . LEU A 1 224 ? -33.325 -0.575 39.947 1.00 86.44 224 LEU A N 1
ATOM 1809 C CA . LEU A 1 224 ? -31.977 -1.003 40.336 1.00 86.44 224 LEU A CA 1
ATOM 1810 C C . LEU A 1 224 ? -31.695 -2.460 39.962 1.00 86.44 224 LEU A C 1
ATOM 1812 O O . LEU A 1 224 ? -30.564 -2.782 39.597 1.00 86.44 224 LEU A O 1
ATOM 1816 N N . MET A 1 225 ? -32.690 -3.345 40.060 1.00 86.19 225 MET A N 1
ATOM 1817 C CA . MET A 1 225 ? -32.562 -4.732 39.605 1.00 86.19 225 MET A CA 1
ATOM 1818 C C . MET A 1 225 ? -32.422 -4.832 38.086 1.00 86.19 225 MET A C 1
ATOM 1820 O O . MET A 1 225 ? -31.586 -5.602 37.608 1.00 86.19 225 MET A O 1
ATOM 1824 N N . ASP A 1 226 ? -33.204 -4.058 37.338 1.00 88.25 226 ASP A N 1
ATOM 1825 C CA . ASP A 1 226 ? -33.131 -4.043 35.878 1.00 88.25 226 ASP A CA 1
ATOM 1826 C C . ASP A 1 226 ? -31.779 -3.495 35.403 1.00 88.25 226 ASP A C 1
ATOM 1828 O O . ASP A 1 226 ? -31.124 -4.115 34.561 1.00 88.25 226 ASP A O 1
ATOM 1832 N N . LEU A 1 227 ? -31.296 -2.412 36.023 1.00 89.50 227 LEU A N 1
ATOM 1833 C CA . LEU A 1 227 ? -29.974 -1.849 35.748 1.00 89.50 227 LEU A CA 1
ATOM 1834 C C . LEU A 1 227 ? -28.840 -2.821 36.108 1.00 89.50 227 LEU A C 1
ATOM 1836 O O . LEU A 1 227 ? -27.865 -2.939 35.366 1.00 89.50 227 LEU A O 1
ATOM 1840 N N . GLU A 1 228 ? -28.944 -3.537 37.231 1.00 90.00 228 GLU A N 1
ATOM 1841 C CA . GLU A 1 228 ? -27.961 -4.559 37.612 1.00 90.00 228 GLU A CA 1
ATOM 1842 C C . GLU A 1 228 ? -27.896 -5.678 36.575 1.00 90.00 228 GLU A C 1
ATOM 1844 O O . GLU A 1 228 ? -26.808 -6.070 36.148 1.00 90.00 228 GLU A O 1
ATOM 1849 N N . LYS A 1 229 ? -29.057 -6.171 36.138 1.00 91.44 229 LYS A N 1
ATOM 1850 C CA . LYS A 1 229 ? -29.155 -7.234 35.138 1.00 91.44 229 LYS A CA 1
ATOM 1851 C C . LYS A 1 229 ? -28.576 -6.794 33.795 1.00 91.44 229 LYS A C 1
ATOM 1853 O O . LYS A 1 229 ? -27.818 -7.554 33.195 1.00 91.44 229 LYS A O 1
ATOM 1858 N N . GLU A 1 230 ? -28.879 -5.573 33.358 1.00 92.56 230 GLU A N 1
ATOM 1859 C CA . GLU A 1 230 ? -28.300 -4.974 32.151 1.00 92.56 230 GLU A CA 1
ATOM 1860 C C . GLU A 1 230 ? -26.769 -4.910 32.247 1.00 92.56 230 GLU A C 1
ATOM 1862 O O . GLU A 1 230 ? -26.063 -5.381 31.356 1.00 92.56 230 GLU A O 1
ATOM 1867 N N . LYS A 1 231 ? -26.231 -4.391 33.356 1.00 89.94 231 LYS A N 1
ATOM 1868 C CA . LYS A 1 231 ? -24.781 -4.225 33.527 1.00 89.94 231 LYS A CA 1
ATOM 1869 C C . LYS A 1 231 ? -24.040 -5.550 33.696 1.00 89.94 231 LYS A C 1
ATOM 1871 O O . LYS A 1 231 ? -22.922 -5.681 33.200 1.00 89.94 231 LYS A O 1
ATOM 1876 N N . LEU A 1 232 ? -24.652 -6.550 34.329 1.00 89.50 232 LEU A N 1
ATOM 1877 C CA . LEU A 1 232 ? -24.119 -7.915 34.373 1.00 89.50 232 LEU A CA 1
ATOM 1878 C C . LEU A 1 232 ? -24.089 -8.561 32.985 1.00 89.50 232 LEU A C 1
ATOM 1880 O O . LEU A 1 232 ? -23.119 -9.246 32.659 1.00 89.50 232 LEU A O 1
ATOM 1884 N N . GLN A 1 233 ? -25.112 -8.325 32.160 1.00 92.81 233 GLN A N 1
ATOM 1885 C CA . GLN A 1 233 ? -25.130 -8.805 30.783 1.00 92.81 233 GLN A CA 1
ATOM 1886 C C . GLN A 1 233 ? -24.029 -8.132 29.947 1.00 92.81 233 GLN A C 1
ATOM 1888 O O . GLN A 1 233 ? -23.244 -8.837 29.318 1.00 92.81 233 GLN A O 1
ATOM 1893 N N . GLU A 1 234 ? -23.890 -6.803 30.019 1.00 89.88 234 GLU A N 1
ATOM 1894 C CA . GLU A 1 234 ? -22.802 -6.071 29.347 1.00 89.88 23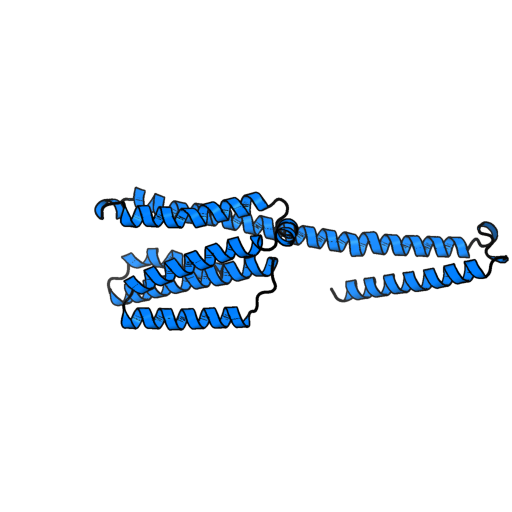4 GLU A CA 1
ATOM 1895 C C . GLU A 1 234 ? -21.410 -6.565 29.782 1.00 89.88 234 GLU A C 1
ATOM 1897 O O . GLU A 1 234 ? -20.515 -6.719 28.949 1.00 89.88 234 GLU A O 1
ATOM 1902 N N . ALA A 1 235 ? -21.214 -6.838 31.078 1.00 88.38 235 ALA A N 1
ATOM 1903 C CA . ALA A 1 235 ? -19.966 -7.406 31.588 1.00 88.38 235 ALA A CA 1
ATOM 1904 C C . ALA A 1 235 ? -19.711 -8.812 31.034 1.00 88.38 235 ALA A C 1
ATOM 1906 O O . ALA A 1 235 ? -18.586 -9.116 30.641 1.00 88.38 235 ALA A O 1
ATOM 1907 N N . SER A 1 236 ? -20.737 -9.666 31.004 1.00 86.94 236 SER A N 1
ATOM 1908 C CA . SER A 1 236 ? -20.626 -11.029 30.483 1.00 86.94 236 SER A CA 1
ATOM 1909 C C . SER A 1 236 ? -20.253 -11.034 29.002 1.00 86.94 236 SER A C 1
ATOM 1911 O O . SER A 1 236 ? -19.343 -11.764 28.617 1.00 86.94 236 SER A O 1
ATOM 1913 N N . GLU A 1 237 ? -20.903 -10.196 28.191 1.00 88.75 237 GLU A N 1
ATOM 1914 C CA . GLU A 1 237 ? -20.603 -10.045 26.761 1.00 88.75 237 GLU A CA 1
ATOM 1915 C C . GLU A 1 237 ? -19.162 -9.558 26.542 1.00 88.75 237 GLU A C 1
ATOM 1917 O O . GLU A 1 237 ? -18.438 -10.118 25.720 1.00 88.75 237 GLU A O 1
ATOM 1922 N N . LEU A 1 238 ? -18.700 -8.574 27.325 1.00 84.12 238 LEU A N 1
ATOM 1923 C CA . LEU A 1 238 ? -17.314 -8.096 27.264 1.00 84.12 238 LEU A CA 1
ATOM 1924 C C . LEU A 1 238 ? -16.301 -9.169 27.683 1.00 84.12 238 LEU A C 1
ATOM 1926 O O . LEU A 1 238 ? -15.254 -9.295 27.055 1.00 84.12 238 LEU A O 1
ATOM 1930 N N . ILE A 1 239 ? -16.584 -9.945 28.733 1.00 82.94 239 ILE A N 1
ATOM 1931 C CA . ILE A 1 239 ? -15.708 -11.037 29.191 1.00 82.94 239 ILE A CA 1
ATOM 1932 C C . ILE A 1 239 ? -15.633 -12.149 28.140 1.00 82.94 239 ILE A C 1
ATOM 1934 O O . ILE A 1 239 ? -14.555 -12.698 27.900 1.00 82.94 239 ILE A O 1
ATOM 1938 N N . GLU A 1 240 ? -16.756 -12.486 27.510 1.00 85.44 240 GLU A N 1
ATOM 1939 C CA . GLU A 1 240 ? -16.803 -13.472 26.432 1.00 85.44 240 GLU A CA 1
ATOM 1940 C C . GLU A 1 240 ? -16.029 -12.989 25.199 1.00 85.44 240 GLU A C 1
ATOM 1942 O O . GLU A 1 240 ? -15.250 -13.753 24.629 1.00 85.44 240 GLU A O 1
ATOM 1947 N N . GLU A 1 241 ? -16.153 -11.709 24.839 1.00 82.44 241 GLU A N 1
ATOM 1948 C CA . GLU A 1 241 ? -15.355 -11.093 23.775 1.00 82.44 241 GLU A CA 1
ATOM 1949 C C . GLU A 1 241 ? -13.851 -11.156 24.097 1.00 82.44 241 GLU A C 1
ATOM 1951 O O . GLU A 1 241 ? -13.078 -11.610 23.258 1.00 82.44 241 GLU A O 1
ATOM 1956 N N . ILE A 1 242 ? -13.436 -10.813 25.328 1.00 79.25 242 ILE A N 1
ATOM 1957 C CA . ILE A 1 242 ? -12.033 -10.927 25.782 1.00 79.25 242 ILE A CA 1
ATOM 1958 C C . ILE A 1 242 ? -11.522 -12.366 25.672 1.00 79.25 242 ILE A C 1
ATOM 1960 O O . ILE A 1 242 ? -10.373 -12.580 25.295 1.00 79.25 242 ILE A O 1
ATOM 1964 N N . ARG A 1 243 ? -12.345 -13.360 26.021 1.00 72.38 243 ARG A N 1
ATOM 1965 C CA . ARG A 1 243 ? -11.955 -14.778 25.997 1.00 72.38 243 ARG A CA 1
ATOM 1966 C C . ARG A 1 243 ? -11.805 -15.334 24.578 1.00 72.38 243 ARG A C 1
ATOM 1968 O O . ARG A 1 243 ? -11.097 -16.323 24.397 1.00 72.38 243 ARG A O 1
ATOM 1975 N N . ASN A 1 244 ? -12.493 -14.731 23.612 1.00 76.31 244 ASN A N 1
ATOM 1976 C CA . ASN A 1 244 ? -12.487 -15.134 22.207 1.00 76.31 244 ASN A CA 1
ATOM 1977 C C . ASN A 1 244 ? -11.425 -14.401 21.357 1.00 76.31 244 ASN A C 1
ATOM 1979 O O . ASN A 1 244 ? -11.262 -14.753 20.186 1.00 76.31 244 ASN A O 1
ATOM 1983 N N . LEU A 1 245 ? -10.732 -13.400 21.919 1.00 67.81 245 LEU A N 1
ATOM 1984 C CA . LEU A 1 245 ? -9.559 -12.733 21.330 1.00 67.81 245 LEU A CA 1
ATOM 1985 C C . LEU A 1 245 ? -8.283 -13.574 21.486 1.00 67.81 245 LEU A C 1
ATOM 1987 O O . LEU A 1 245 ? -7.465 -13.536 20.536 1.00 67.81 245 LEU A O 1
#

Solvent-accessible surface area (backbone atoms only — not co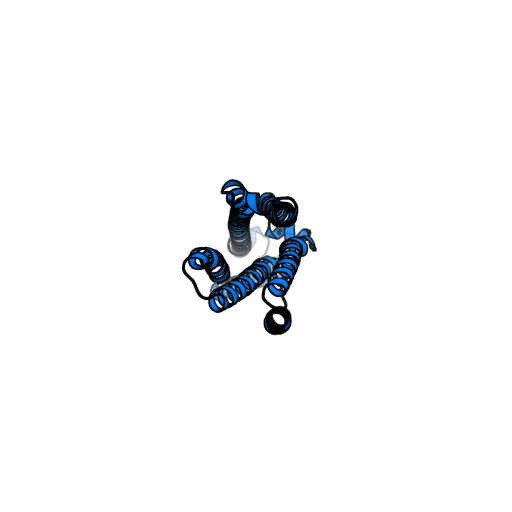mparable to full-atom values): 13034 Å² total; per-residue (Å²): 116,42,66,59,33,41,51,53,29,64,48,46,69,74,53,48,87,79,54,86,52,66,70,58,54,50,53,50,51,53,50,26,48,52,26,42,40,52,17,50,50,50,46,30,49,59,57,41,51,74,72,44,88,70,62,61,68,58,53,52,50,50,55,51,52,50,48,55,51,46,53,51,38,35,77,74,63,30,65,70,54,34,53,54,53,41,50,54,51,41,52,53,48,51,51,47,45,59,46,56,47,59,73,45,56,68,60,34,48,69,48,35,55,89,35,50,65,34,47,52,51,20,45,51,39,51,60,53,37,51,61,51,42,50,46,57,69,69,73,49,58,78,75,51,64,74,33,69,67,43,49,51,56,59,51,43,41,56,54,54,22,49,52,32,42,52,54,26,49,56,42,33,53,52,41,48,51,48,53,52,49,50,56,48,42,49,54,62,50,50,47,46,47,52,42,52,51,49,50,52,50,52,49,52,47,68,78,38,30,81,84,68,54,40,87,82,32,64,68,61,49,49,53,51,50,53,52,45,51,53,43,51,48,55,50,50,54,51,52,51,52,61,74,73,107

pLDDT: mean 83.71, std 7.68, range [54.97, 96.81]

Foldseek 3Di:
DLVVLQVQLVCLVVCLVVDPDPVVNQVSLLSSLLSLLVSLLVVLCVLLVLQDPDPVVVSVVVNVVLVVVLVVCCVPPNRVVSNVVSLVSSLVSLCSSLVNLVVDVVSNCLQQPPLVVLSVQLSCLVNVLSVVLVCLVPVDDPVCCPDPVSVCSNVVSVVSSVVSVVSSVVSSVVSNVVVVVVVCCCLQVVLLVVLVVLLVVLVVCVVCVVVVVVVPCVVVVVVSVVSNVVSVVSNVVSVVVVVVD

Radius of gyration: 29.37 Å; Cα contacts (8 Å, |Δi|>4): 162; chains: 1; bounding box: 69×30×85 Å

Sequence (245 aa):
MSWALWILASLIPLFKPMISFQFSLEILSFTANLCIVYGIMSFALGIIANFISPNLRLFIGFAIAFFITTVTLFLLLGLGVVSIFTAITSLILLILCFGIPLSDYRVFIKNVGKSKKWFYSAAIVNILGIPANLFLLFGFSSEYRTSILYTLLNYGFYIIGAIFLIAFLLHLEYNITNTRKEDLIDRYSHRLGNILQTLYSIRFIKENPELYNLTENKEKETELMDLEKEKLQEASELIEEIRNL

Mean predicted aligned error: 10.26 Å